Protein AF-A0A6G0ULB5-F1 (afdb_monomer)

Secondary structure (DSSP, 8-state):
-------------------------TTS---S-THHHHHHHHHHHHHHHHHSS----GGGGGSHHHHHHHHHHHHHHHHHHHHHHHT---HHHHHHHHHHHHHHHHHHHHHHHHHTTHHHH--S-HHHHHHHHHHHHHHHHHHHHHHHHHHHHHH--HHHHHHHHHHHHHHHHHHHHHHHHHHHHHH-TT--TT-SSTTTHHHHHHTTS--

Nearest PDB structures (foldseek):
  8fvt-assembly1_B  TM=9.555E-01  e=9.712E+00  synthetic construct
  7y67-assembly1_D  TM=4.007E-01  e=8.866E-01  Homo sapiens
  8xxv-assembly1_A  TM=3.476E-01  e=1.655E+00  Homo sapiens
  8xxu-assembly1_A  TM=3.618E-01  e=3.256E+00  Homo sapiens
  8kex-assembly1_E  TM=2.938E-01  e=8.308E+00  Escherichia coli

Mean predicted aligned error: 15.59 Å

Sequence (211 aa):
MKMYKRDYYDDESTETEQIGVGFVPPEEAGWDNDDEFEEEYVDQFAMEFYKELPRFEPWYFITGTAFCRIVQALTAIISFGLVTWVNALSTPTYIVQATLLTAFGGSTFFLILYSSNLVRSTRINWIFHELIYTGLACYMVLLSLLIMSYNAVRHKYTPWILSVFFLFFCLIGFIADFGSLLKLHRRNPDLPNSDTKRMRDNLSNTEVESF

Foldseek 3Di:
DDDDDDDDDDDDDDDPPPPPPPPDDDDPDPDDDPPVVVVVVVVVVVVVVVVLFQDFDPCVCVDPLVVLLVLLLVLLVLLLVLLVVVVPPDPLSVLLNVLSVLSNVVSVVVNVCVRRVVLVNDPDQVLVVVLVSLVVSLVSLVVNLVSLVVCCVVVVDPSSVVSNVSSVSSNVSSVVSSVVSVVVCVVPVNDSPPDDDPPCVVVVVVVVVVD

Solvent-accessible surface area (backbone atoms only — not comparable to full-atom values): 12170 Å² total; per-residue (Å²): 140,89,82,80,90,79,88,84,88,81,84,88,78,90,76,76,84,72,80,77,74,78,81,74,76,79,86,79,66,88,71,83,76,68,70,65,62,55,51,54,52,51,50,51,53,47,52,55,55,64,71,63,57,66,53,75,41,77,70,47,64,75,36,74,60,44,46,29,32,52,50,27,26,52,26,21,52,53,27,38,51,36,56,57,70,67,66,60,94,42,74,70,49,53,54,39,45,51,50,28,51,49,47,24,50,50,32,48,49,52,50,48,38,56,31,30,42,51,57,63,75,44,97,55,63,51,63,59,55,50,46,52,49,37,51,52,46,34,53,52,45,49,54,35,40,52,54,34,45,52,49,19,69,74,66,66,45,69,51,38,50,52,28,35,54,34,42,50,54,23,38,51,29,30,50,55,38,38,52,50,49,52,54,48,42,74,74,47,76,84,54,45,83,68,75,90,65,73,82,52,63,56,51,61,48,57,68,62,73,76,113

pLDDT: mean 71.55, std 19.41, range [34.5, 94.88]

Radius of gyration: 28.3 Å; Cα contacts (8 Å, |Δi|>4): 163; chains: 1; bounding box: 76×64×71 Å

Structure (mmCIF, N/CA/C/O backbone):
data_AF-A0A6G0ULB5-F1
#
_entry.id   AF-A0A6G0ULB5-F1
#
loop_
_atom_site.group_PDB
_atom_site.id
_atom_site.type_symbol
_atom_site.label_atom_id
_atom_site.label_alt_id
_atom_site.label_comp_id
_atom_site.label_asym_id
_atom_site.label_entity_id
_atom_site.label_seq_id
_atom_site.pdbx_PDB_ins_code
_atom_site.Cartn_x
_atom_site.Cartn_y
_atom_site.Cartn_z
_atom_site.occupancy
_atom_site.B_iso_or_equiv
_atom_site.auth_seq_id
_atom_site.auth_comp_id
_atom_site.auth_asym_id
_atom_site.auth_atom_id
_atom_site.pdbx_PDB_model_num
ATOM 1 N N . MET A 1 1 ? 56.695 -37.235 -14.905 1.00 43.12 1 MET A N 1
ATOM 2 C CA . MET A 1 1 ? 56.916 -36.038 -15.741 1.00 43.12 1 MET A CA 1
ATOM 3 C C . MET A 1 1 ? 56.314 -34.855 -14.996 1.00 43.12 1 MET A C 1
ATOM 5 O O . MET A 1 1 ? 55.101 -34.768 -14.894 1.00 43.12 1 MET A O 1
ATOM 9 N N . LYS A 1 2 ? 57.155 -34.069 -14.312 1.00 44.09 2 LYS A N 1
ATOM 10 C CA . LYS A 1 2 ? 56.760 -32.868 -13.561 1.00 44.09 2 LYS A CA 1
ATOM 11 C C . LYS A 1 2 ? 56.914 -31.678 -14.507 1.00 44.09 2 LYS A C 1
ATOM 13 O O . LYS A 1 2 ? 57.991 -31.532 -15.077 1.00 44.09 2 LYS A O 1
ATOM 18 N N . MET A 1 3 ? 55.880 -30.859 -14.667 1.00 34.50 3 MET A N 1
ATOM 19 C CA . MET A 1 3 ? 55.992 -29.567 -15.344 1.00 34.50 3 MET A CA 1
ATOM 20 C C . MET A 1 3 ? 55.512 -28.446 -14.428 1.00 34.50 3 MET A C 1
ATOM 22 O O . MET A 1 3 ? 54.624 -28.623 -13.599 1.00 34.50 3 MET A O 1
ATOM 26 N N . TYR A 1 4 ? 56.252 -27.353 -14.542 1.00 37.69 4 TYR A N 1
ATOM 27 C CA . TYR A 1 4 ? 56.500 -26.298 -13.577 1.00 37.69 4 TYR A CA 1
ATOM 28 C C . TYR A 1 4 ? 55.332 -25.321 -13.401 1.00 37.69 4 TYR A C 1
ATOM 30 O O . TYR A 1 4 ? 54.716 -24.893 -14.373 1.00 37.69 4 TYR A O 1
ATOM 38 N N . LYS A 1 5 ? 55.142 -24.891 -12.148 1.00 42.56 5 LYS A N 1
ATOM 39 C CA . LYS A 1 5 ? 54.579 -23.585 -11.789 1.00 42.56 5 LYS A CA 1
ATOM 40 C C . LYS A 1 5 ? 55.492 -22.481 -12.328 1.00 42.56 5 LYS A C 1
ATOM 42 O O . LYS A 1 5 ? 56.712 -22.583 -12.187 1.00 42.56 5 LYS A O 1
ATOM 47 N N . ARG A 1 6 ? 54.903 -21.418 -12.869 1.00 35.66 6 ARG A N 1
ATOM 48 C CA . ARG A 1 6 ? 55.590 -20.151 -13.117 1.00 35.66 6 ARG A CA 1
ATOM 49 C C . ARG A 1 6 ? 54.727 -19.041 -12.533 1.00 35.66 6 ARG A C 1
ATOM 51 O O . ARG A 1 6 ? 53.723 -18.661 -13.123 1.00 35.66 6 ARG A O 1
ATOM 58 N N . ASP A 1 7 ? 55.104 -18.624 -11.334 1.00 42.28 7 ASP A N 1
ATOM 59 C CA . ASP A 1 7 ? 54.640 -17.389 -10.721 1.00 42.28 7 ASP A CA 1
ATOM 60 C C . ASP A 1 7 ? 55.362 -16.230 -11.433 1.00 42.28 7 ASP A C 1
ATOM 62 O O . ASP A 1 7 ? 56.577 -16.296 -11.633 1.00 42.28 7 ASP A O 1
ATOM 66 N N . TYR A 1 8 ? 54.617 -15.205 -11.839 1.00 41.38 8 TYR A N 1
ATOM 67 C CA . TYR A 1 8 ? 55.156 -13.898 -12.213 1.00 41.38 8 TYR A CA 1
ATOM 68 C C . TYR A 1 8 ? 54.496 -12.869 -11.297 1.00 41.38 8 TYR A C 1
ATOM 70 O O . TYR A 1 8 ? 53.281 -12.684 -11.343 1.00 41.38 8 TYR A O 1
ATOM 78 N N . TYR A 1 9 ? 55.308 -12.256 -10.443 1.00 42.88 9 TYR A N 1
ATOM 79 C CA . TYR A 1 9 ? 55.070 -10.922 -9.908 1.00 42.88 9 TYR A CA 1
ATOM 80 C C . TYR A 1 9 ? 55.908 -9.962 -10.753 1.00 42.88 9 TYR A C 1
ATOM 82 O O . TYR A 1 9 ? 57.038 -10.312 -11.083 1.00 42.88 9 TYR A O 1
ATOM 90 N N . ASP A 1 10 ? 55.309 -8.841 -11.142 1.00 41.25 10 ASP A N 1
ATOM 91 C CA . ASP A 1 10 ? 55.864 -7.477 -11.164 1.00 41.25 10 ASP A CA 1
ATOM 92 C C . ASP A 1 10 ? 54.736 -6.596 -11.744 1.00 41.25 10 ASP A C 1
ATOM 94 O O . ASP A 1 10 ? 54.174 -6.925 -12.786 1.00 41.25 10 ASP A O 1
ATOM 98 N N . ASP A 1 11 ? 54.081 -5.749 -10.959 1.00 39.56 11 ASP A N 1
ATOM 99 C CA . ASP A 1 11 ? 54.473 -4.419 -10.467 1.00 39.56 11 ASP A CA 1
ATOM 100 C C . ASP A 1 11 ? 54.068 -3.293 -11.438 1.00 39.56 11 ASP A C 1
ATOM 102 O O . ASP A 1 11 ? 54.177 -3.409 -12.653 1.00 39.56 11 ASP A O 1
ATOM 106 N N . GLU A 1 12 ? 53.598 -2.212 -10.822 1.00 37.16 12 GLU A N 1
ATOM 107 C CA . GLU A 1 12 ? 53.390 -0.863 -11.355 1.00 37.16 12 GLU A CA 1
ATOM 108 C C . GLU A 1 12 ? 52.197 -0.491 -12.265 1.00 37.16 12 GLU A C 1
ATOM 110 O O . GLU A 1 12 ? 51.973 -0.965 -13.374 1.00 37.16 12 GLU A O 1
ATOM 115 N N . SER A 1 13 ? 51.577 0.596 -11.789 1.00 41.62 13 SER A N 1
ATOM 116 C CA . SER A 1 13 ? 50.974 1.716 -12.515 1.00 41.62 13 SER A CA 1
ATOM 117 C C . SER A 1 13 ? 49.473 1.661 -12.825 1.00 41.62 13 SER A C 1
ATOM 119 O O . SER A 1 13 ? 48.969 1.050 -13.757 1.00 41.62 13 SER A O 1
ATOM 121 N N . THR A 1 14 ? 48.750 2.411 -11.994 1.00 46.22 14 THR A N 1
ATOM 122 C CA . THR A 1 14 ? 47.507 3.112 -12.312 1.00 46.22 14 THR A CA 1
ATOM 123 C C . THR A 1 14 ? 47.611 3.853 -13.648 1.00 46.22 14 THR A C 1
ATOM 125 O O . THR A 1 14 ? 48.137 4.964 -13.694 1.00 46.22 14 THR A O 1
ATOM 128 N N . GLU A 1 15 ? 47.048 3.283 -14.708 1.00 41.12 15 GLU A N 1
ATOM 129 C CA . GLU A 1 15 ? 46.641 4.035 -15.892 1.00 41.12 15 GLU A CA 1
ATOM 130 C C . GLU A 1 15 ? 45.209 4.534 -15.684 1.00 41.12 15 GLU A C 1
ATOM 132 O O . GLU A 1 15 ? 44.217 3.829 -15.861 1.00 41.12 15 GLU A O 1
ATOM 137 N N . THR A 1 16 ? 45.104 5.791 -15.259 1.00 42.12 16 THR A N 1
ATOM 138 C CA . THR A 1 16 ? 43.948 6.619 -15.587 1.00 42.12 16 THR A CA 1
ATOM 139 C C . THR A 1 16 ? 43.892 6.741 -17.102 1.00 42.12 16 THR A C 1
ATOM 141 O O . THR A 1 16 ? 44.727 7.422 -17.696 1.00 42.12 16 THR A O 1
ATOM 144 N N . GLU A 1 17 ? 42.907 6.090 -17.711 1.00 41.88 17 GLU A N 1
ATOM 145 C CA . GLU A 1 17 ? 42.526 6.258 -19.108 1.00 41.88 17 GLU A CA 1
ATOM 146 C C . GLU A 1 17 ? 42.006 7.697 -19.299 1.00 41.88 17 GLU A C 1
ATOM 148 O O . GLU A 1 17 ? 40.812 7.991 -19.236 1.00 41.88 17 GLU A O 1
ATOM 153 N N . GLN A 1 18 ? 42.937 8.646 -19.438 1.00 42.19 18 GLN A N 1
ATOM 154 C CA . GLN A 1 18 ? 42.653 9.948 -20.018 1.00 42.19 18 GLN A CA 1
ATOM 155 C C . GLN A 1 18 ? 42.348 9.702 -21.492 1.00 42.19 18 GLN A C 1
ATOM 157 O O . GLN A 1 18 ? 43.248 9.512 -22.307 1.00 42.19 18 GLN A O 1
ATOM 162 N N . ILE A 1 19 ? 41.060 9.722 -21.827 1.00 42.16 19 ILE A N 1
ATOM 163 C CA . ILE A 1 19 ? 40.595 9.961 -23.189 1.00 42.16 1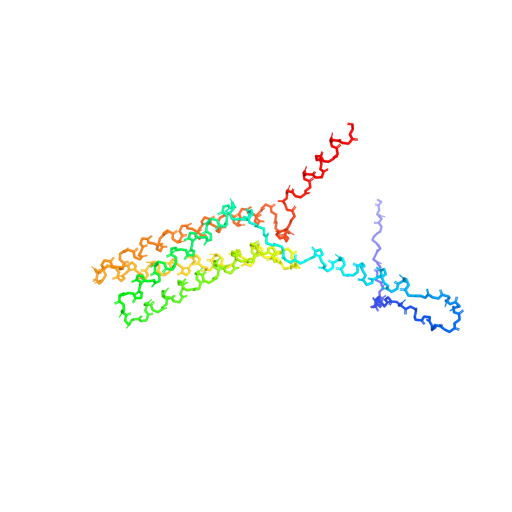9 ILE A CA 1
ATOM 164 C C . ILE A 1 19 ? 41.143 11.338 -23.575 1.00 42.16 19 ILE A C 1
ATOM 166 O O . ILE A 1 19 ? 40.597 12.378 -23.205 1.00 42.16 19 ILE A O 1
ATOM 170 N N . GLY A 1 20 ? 42.295 11.332 -24.243 1.00 38.34 20 GLY A N 1
ATOM 171 C CA . GLY A 1 20 ? 42.906 12.505 -24.836 1.00 38.34 20 GLY A CA 1
ATOM 172 C C . GLY A 1 20 ? 42.007 13.003 -25.954 1.00 38.34 20 GLY A C 1
ATOM 173 O O . GLY A 1 20 ? 42.143 12.586 -27.100 1.00 38.34 20 GLY A O 1
ATOM 174 N N . VAL A 1 21 ? 41.081 13.897 -25.618 1.00 45.34 21 VAL A N 1
ATOM 175 C CA . VAL A 1 21 ? 40.460 14.779 -26.600 1.00 45.34 21 VAL A CA 1
ATOM 176 C C . VAL A 1 21 ? 41.578 15.709 -27.056 1.00 45.34 21 VAL A C 1
ATOM 178 O O . VAL A 1 21 ? 41.912 16.681 -26.381 1.00 45.34 21 VAL A O 1
ATOM 181 N N . GLY A 1 22 ? 42.242 15.337 -28.149 1.00 40.28 22 GLY A N 1
ATOM 182 C CA . GLY A 1 22 ? 43.195 16.200 -28.826 1.00 40.28 22 GLY A CA 1
ATOM 183 C C . GLY A 1 22 ? 42.466 17.468 -29.245 1.00 40.28 22 GLY A C 1
ATOM 184 O O . GLY A 1 22 ? 41.739 17.470 -30.231 1.00 40.28 22 GLY A O 1
ATOM 185 N N . PHE A 1 23 ? 42.622 18.530 -28.460 1.00 51.62 23 PHE A N 1
ATOM 186 C CA . PHE A 1 23 ? 42.164 19.861 -28.817 1.00 51.62 23 PHE A CA 1
ATOM 187 C C . PHE A 1 23 ? 43.087 20.365 -29.927 1.00 51.62 23 PHE A C 1
ATOM 189 O O . PHE A 1 23 ? 44.180 20.867 -29.664 1.00 51.62 23 PHE A O 1
ATOM 196 N N . VAL A 1 24 ? 42.684 20.144 -31.175 1.00 51.97 24 VAL A N 1
ATOM 197 C CA . VAL A 1 24 ? 43.298 20.793 -32.332 1.00 51.97 24 VAL A CA 1
ATOM 198 C C . VAL A 1 24 ? 42.765 22.230 -32.347 1.00 51.97 24 VAL A C 1
ATOM 200 O O . VAL A 1 24 ? 41.551 22.407 -32.444 1.00 51.97 24 VAL A O 1
ATOM 203 N N . PRO A 1 25 ? 43.613 23.261 -32.177 1.00 50.50 25 PRO A N 1
ATOM 204 C CA . PRO A 1 25 ? 43.151 24.640 -32.225 1.00 50.50 25 PRO A CA 1
ATOM 205 C C . PRO A 1 25 ? 42.664 25.000 -33.643 1.00 50.50 25 PRO A C 1
ATOM 207 O O . PRO A 1 25 ? 43.242 24.524 -34.622 1.00 50.50 25 PRO A O 1
ATOM 210 N N . PRO A 1 26 ? 41.622 25.840 -33.782 1.00 50.06 26 PRO A N 1
ATOM 211 C CA . PRO A 1 26 ? 40.788 25.900 -34.988 1.00 50.06 26 PRO A CA 1
ATOM 212 C C . PRO A 1 26 ? 41.362 26.748 -36.135 1.00 50.06 26 PRO A C 1
ATOM 214 O O . PRO A 1 26 ? 40.629 27.114 -37.044 1.00 50.06 26 PRO A O 1
ATOM 217 N N . GLU A 1 27 ? 42.642 27.119 -36.105 1.00 51.41 27 GLU A N 1
ATOM 218 C CA . GLU A 1 27 ? 43.169 28.165 -36.998 1.00 51.41 27 GLU A CA 1
ATOM 219 C C . GLU A 1 27 ? 43.693 27.671 -38.359 1.00 51.41 27 GLU A C 1
ATOM 221 O O . GLU A 1 27 ? 44.041 28.498 -39.198 1.00 51.41 27 GLU A O 1
ATOM 226 N N . GLU A 1 28 ? 43.715 26.361 -38.637 1.00 52.38 28 GLU A N 1
ATOM 227 C CA . GLU A 1 28 ? 44.253 25.834 -39.913 1.00 52.38 28 GLU A 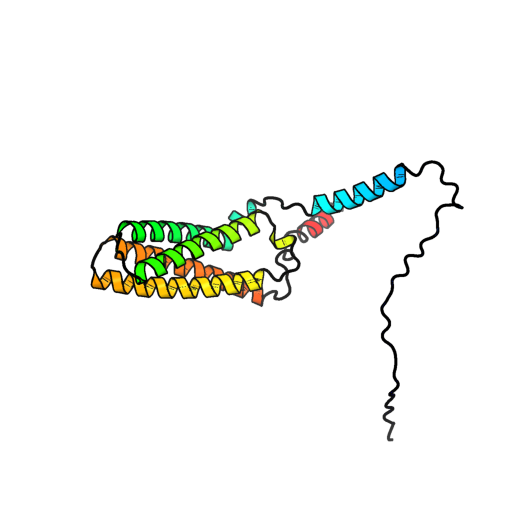CA 1
ATOM 228 C C . GLU A 1 28 ? 43.263 25.053 -40.780 1.00 52.38 28 GLU A C 1
ATOM 230 O O . GLU A 1 28 ? 43.603 24.629 -41.886 1.00 52.38 28 GLU A O 1
ATOM 235 N N . ALA A 1 29 ? 42.025 24.886 -40.335 1.00 49.97 29 ALA A N 1
ATOM 236 C CA . ALA A 1 29 ? 41.010 24.258 -41.156 1.00 49.97 29 ALA A CA 1
ATOM 237 C C . ALA A 1 29 ? 40.152 25.362 -41.776 1.00 49.97 29 ALA A C 1
ATOM 239 O O . ALA A 1 29 ? 39.405 26.058 -41.097 1.00 49.97 29 ALA A O 1
ATOM 240 N N . GLY A 1 30 ? 40.344 25.583 -43.077 1.00 52.69 30 GLY A N 1
ATOM 241 C CA . GLY A 1 30 ? 39.479 26.443 -43.872 1.00 52.69 30 GLY A CA 1
ATOM 242 C C . GLY A 1 30 ? 38.085 25.835 -43.937 1.00 52.69 30 GLY A C 1
ATOM 243 O O . GLY A 1 30 ? 37.795 25.069 -44.852 1.00 52.69 30 GLY A O 1
ATOM 244 N N . TRP A 1 31 ? 37.258 26.153 -42.948 1.00 48.16 31 TRP A N 1
ATOM 245 C CA . TRP A 1 31 ? 35.860 25.767 -42.913 1.00 48.16 31 TRP A CA 1
ATOM 246 C C . TRP A 1 31 ? 35.031 26.860 -43.586 1.00 48.16 31 TRP A C 1
ATOM 248 O O . TRP A 1 31 ? 34.818 27.950 -43.052 1.00 48.16 31 TRP A O 1
ATOM 258 N N . ASP A 1 32 ? 34.621 26.569 -44.818 1.00 54.28 32 ASP A N 1
ATOM 259 C CA . ASP A 1 32 ? 33.458 27.194 -45.435 1.00 54.28 32 ASP A CA 1
ATOM 260 C C . ASP A 1 32 ? 32.218 26.710 -44.653 1.00 54.28 32 ASP A C 1
ATOM 262 O O . ASP A 1 32 ? 31.863 25.541 -44.744 1.00 54.28 32 ASP A O 1
ATOM 266 N N . ASN A 1 33 ? 31.584 27.620 -43.904 1.00 53.91 33 ASN A N 1
ATOM 267 C CA . ASN A 1 33 ? 30.244 27.523 -43.294 1.00 53.91 33 ASN A CA 1
ATOM 268 C C . ASN A 1 33 ? 29.924 26.241 -42.483 1.00 53.91 33 ASN A C 1
ATOM 270 O O . ASN A 1 33 ? 29.225 25.351 -42.963 1.00 53.91 33 ASN A O 1
ATOM 274 N N . ASP A 1 34 ? 30.320 26.227 -41.205 1.00 53.91 34 ASP A N 1
ATOM 275 C CA . ASP A 1 34 ? 30.020 25.173 -40.212 1.00 53.91 34 ASP A CA 1
ATOM 276 C C . ASP A 1 34 ? 28.660 25.316 -39.495 1.00 53.91 34 ASP A C 1
ATOM 278 O O . ASP A 1 34 ? 28.443 24.711 -38.446 1.00 53.91 34 ASP A O 1
ATOM 282 N N . ASP A 1 35 ? 27.712 26.086 -40.034 1.00 55.28 35 ASP A N 1
ATOM 283 C CA . ASP A 1 35 ? 26.384 26.219 -39.407 1.00 55.28 35 ASP A CA 1
ATOM 284 C C . ASP A 1 35 ? 25.580 24.896 -39.477 1.00 55.28 35 ASP A C 1
ATOM 286 O O . ASP A 1 35 ? 24.737 24.625 -38.625 1.00 55.28 35 ASP A O 1
ATOM 290 N N . GLU A 1 36 ? 25.871 24.028 -40.456 1.00 54.28 36 GLU A N 1
ATOM 291 C CA . GLU A 1 36 ? 25.151 22.761 -40.680 1.00 54.28 36 GLU A CA 1
ATOM 292 C C . GLU A 1 36 ? 25.571 21.643 -39.699 1.00 54.28 36 GLU A C 1
ATOM 294 O O . GLU A 1 36 ? 24.765 20.777 -39.355 1.00 54.28 36 GLU A O 1
ATOM 299 N N . PHE A 1 37 ? 26.816 21.664 -39.202 1.00 51.50 37 PHE A N 1
ATOM 300 C CA . PHE A 1 37 ? 27.350 20.607 -38.329 1.00 51.50 37 PHE A CA 1
ATOM 301 C C . PHE A 1 37 ? 26.951 20.799 -36.855 1.00 51.50 37 PHE A C 1
ATOM 303 O O . PHE A 1 37 ? 26.765 19.818 -36.129 1.00 51.50 37 PHE A O 1
ATOM 310 N N . GLU A 1 38 ? 26.780 22.050 -36.404 1.00 55.00 38 GLU A N 1
ATOM 311 C CA . GLU A 1 38 ? 26.227 22.345 -35.074 1.00 55.00 38 GLU A CA 1
ATOM 312 C C . GLU A 1 38 ? 24.726 22.019 -34.994 1.00 55.00 38 GLU A C 1
ATOM 314 O O . GLU A 1 38 ? 24.290 21.466 -33.981 1.00 55.00 38 GLU A O 1
ATOM 319 N N . GLU A 1 39 ? 23.941 22.272 -36.051 1.00 55.34 39 GLU A N 1
ATOM 320 C CA . GLU A 1 39 ? 22.514 21.913 -36.078 1.00 55.34 39 GLU A CA 1
ATOM 321 C C . GLU A 1 39 ? 22.296 20.393 -35.985 1.00 55.34 39 GLU A C 1
ATOM 323 O O . GLU A 1 39 ? 21.484 19.953 -35.170 1.00 55.34 39 GLU A O 1
ATOM 328 N N . GLU A 1 40 ? 23.058 19.571 -36.719 1.00 54.28 40 GLU A N 1
ATOM 329 C CA . GLU A 1 40 ? 22.884 18.108 -36.704 1.00 54.28 40 GLU A CA 1
ATOM 330 C C . GLU A 1 40 ? 23.231 17.479 -35.337 1.00 54.28 40 GLU A C 1
ATOM 332 O O . GLU A 1 40 ? 22.549 16.557 -34.875 1.00 54.28 40 GLU A O 1
ATOM 337 N N . TYR A 1 41 ? 24.243 18.007 -34.637 1.00 54.34 41 TYR A N 1
ATOM 338 C CA . TYR A 1 41 ? 24.626 17.536 -33.299 1.00 54.34 41 TYR A CA 1
ATOM 339 C C . TYR A 1 41 ? 23.635 17.974 -32.212 1.00 54.34 41 TYR A C 1
ATOM 341 O O . TYR A 1 41 ? 23.300 17.186 -31.318 1.00 54.34 41 TYR A O 1
ATOM 349 N N . VAL A 1 42 ? 23.141 19.215 -32.285 1.00 57.16 42 VAL A N 1
ATOM 350 C CA . VAL A 1 42 ? 22.099 19.718 -31.378 1.00 57.16 42 VAL A CA 1
ATOM 351 C C . VAL A 1 42 ? 20.794 18.953 -31.594 1.00 57.16 42 VAL A C 1
ATOM 353 O O . VAL A 1 42 ? 20.151 18.581 -30.610 1.00 57.16 42 VAL A O 1
ATOM 356 N N . ASP A 1 43 ? 20.445 18.622 -32.839 1.00 57.38 43 ASP A N 1
ATOM 357 C CA . ASP A 1 43 ? 19.261 17.824 -33.159 1.00 57.38 43 ASP A CA 1
ATOM 358 C C . ASP A 1 43 ? 19.399 16.358 -32.740 1.00 57.38 43 ASP A C 1
ATOM 360 O O . ASP A 1 43 ? 18.432 15.785 -32.232 1.00 57.38 43 ASP A O 1
ATOM 364 N N . GLN A 1 44 ? 20.581 15.739 -32.853 1.00 55.78 44 GLN A N 1
ATOM 365 C CA . GLN A 1 44 ? 20.811 14.392 -32.313 1.00 55.78 44 GLN A CA 1
ATOM 366 C C . GLN A 1 44 ? 20.683 14.360 -30.788 1.00 55.78 44 GLN A C 1
ATOM 368 O O . GLN A 1 44 ? 19.985 13.495 -30.252 1.00 55.78 44 GLN A O 1
ATOM 373 N N . PHE A 1 45 ? 21.295 15.321 -30.092 1.00 53.78 45 PHE A N 1
ATOM 374 C CA . PHE A 1 45 ? 21.223 15.415 -28.634 1.00 53.78 45 PHE A CA 1
ATOM 375 C C . PHE A 1 45 ? 19.797 15.730 -28.158 1.00 53.78 45 PHE A C 1
ATOM 377 O O . PHE A 1 45 ? 19.298 15.116 -27.212 1.00 53.78 45 PHE A O 1
ATOM 384 N N . ALA A 1 46 ? 19.092 16.632 -28.848 1.00 54.31 46 ALA A N 1
ATOM 385 C CA . ALA A 1 46 ? 17.691 16.924 -28.583 1.00 54.31 46 ALA A CA 1
ATOM 386 C C . ALA A 1 46 ? 16.804 15.701 -28.858 1.00 54.31 46 ALA A C 1
ATOM 388 O O . ALA A 1 46 ? 15.947 15.383 -28.037 1.00 54.31 46 ALA A O 1
ATOM 389 N N . MET A 1 47 ? 17.016 14.967 -29.954 1.00 53.81 47 MET A N 1
ATOM 390 C CA . MET A 1 47 ? 16.260 13.750 -30.272 1.00 53.81 47 MET A CA 1
ATOM 391 C C . MET A 1 47 ? 16.495 12.618 -29.268 1.00 53.81 47 MET A C 1
ATOM 393 O O . MET A 1 47 ? 15.545 11.899 -28.944 1.00 53.81 47 MET A O 1
ATOM 397 N N . GLU A 1 48 ? 17.709 12.466 -28.736 1.00 54.34 48 GLU A N 1
ATOM 398 C CA . GLU A 1 48 ? 17.989 11.533 -27.639 1.00 54.34 48 GLU A CA 1
ATOM 399 C C . GLU A 1 48 ? 17.271 11.956 -26.353 1.00 54.34 48 GLU A C 1
ATOM 401 O O . GLU A 1 48 ? 16.586 11.139 -25.734 1.00 54.34 48 GLU A O 1
ATOM 406 N N . PHE A 1 49 ? 17.299 13.251 -26.028 1.00 51.72 49 PHE A N 1
ATOM 407 C CA . PHE A 1 49 ? 16.586 13.808 -24.880 1.00 51.72 49 PHE A CA 1
ATOM 408 C C . PHE A 1 49 ? 15.059 13.644 -25.009 1.00 51.72 49 PHE A C 1
ATOM 410 O O . PHE A 1 49 ? 14.398 13.197 -24.072 1.00 51.72 49 PHE A O 1
ATOM 417 N N . TYR A 1 50 ? 14.481 13.900 -26.191 1.00 50.16 50 TYR A N 1
ATOM 418 C CA . TYR A 1 50 ? 13.050 13.716 -26.476 1.00 50.16 50 TYR A CA 1
ATOM 419 C C . TYR A 1 50 ? 12.609 12.247 -26.440 1.00 50.16 50 TYR A C 1
ATOM 421 O O . TYR A 1 50 ? 11.440 11.955 -26.159 1.00 50.16 50 TYR A O 1
ATOM 429 N N . LYS A 1 51 ? 13.524 11.302 -26.675 1.00 52.31 51 LYS A N 1
ATOM 430 C CA . LYS A 1 51 ? 13.246 9.864 -26.555 1.00 52.31 51 LYS A CA 1
ATOM 431 C C . LYS A 1 51 ? 13.022 9.438 -25.102 1.00 52.31 51 LYS A C 1
ATOM 433 O O . LYS A 1 51 ? 12.260 8.491 -24.878 1.00 52.31 51 LYS A O 1
ATOM 438 N N . GLU A 1 52 ? 13.624 10.150 -24.150 1.00 54.84 52 GLU A N 1
ATOM 439 C CA . GLU A 1 52 ? 13.607 9.847 -22.715 1.00 54.84 52 GLU A CA 1
ATOM 440 C C . GLU A 1 52 ? 12.518 10.574 -21.913 1.00 54.84 52 GLU A C 1
ATOM 442 O O . GLU A 1 52 ? 12.355 10.288 -20.723 1.00 54.84 52 GLU A O 1
ATOM 447 N N . LEU A 1 53 ? 11.732 11.474 -22.523 1.00 59.25 53 LEU A N 1
ATOM 448 C CA . LEU A 1 53 ? 10.674 12.156 -21.776 1.00 59.25 53 LEU A CA 1
ATOM 449 C C . LEU A 1 53 ? 9.644 11.150 -21.219 1.00 59.25 53 LEU A C 1
ATOM 451 O O . LEU A 1 53 ? 9.190 10.256 -21.948 1.00 59.25 53 LEU A O 1
ATOM 455 N N . PRO A 1 54 ? 9.226 11.314 -19.947 1.00 63.94 54 PRO A N 1
ATOM 456 C CA . PRO A 1 54 ? 8.234 10.453 -19.321 1.00 63.94 54 PRO A CA 1
ATOM 457 C C . PRO A 1 54 ? 6.923 10.543 -20.102 1.00 63.94 54 PRO A C 1
ATOM 459 O O . PRO A 1 54 ? 6.257 11.579 -20.131 1.00 63.94 54 PRO A O 1
ATOM 462 N N . ARG A 1 55 ? 6.557 9.448 -20.768 1.00 69.50 55 ARG A N 1
ATOM 463 C CA . ARG A 1 55 ? 5.276 9.321 -21.461 1.00 69.50 55 ARG A CA 1
ATOM 464 C C . ARG A 1 55 ? 4.287 8.630 -20.541 1.00 69.50 55 ARG A C 1
ATOM 466 O O . ARG A 1 55 ? 4.594 7.602 -19.944 1.00 69.50 55 ARG A O 1
ATOM 473 N N . PHE A 1 56 ? 3.094 9.206 -20.441 1.00 72.56 56 PHE A N 1
ATOM 474 C CA . PHE A 1 56 ? 2.013 8.599 -19.685 1.00 72.56 56 PHE A CA 1
ATOM 475 C C . PHE A 1 56 ? 1.520 7.340 -20.406 1.00 72.56 56 PHE A C 1
ATOM 477 O O . PHE A 1 56 ? 1.083 7.401 -21.556 1.00 72.56 56 PHE A O 1
ATOM 484 N N . GLU A 1 57 ? 1.589 6.201 -19.727 1.00 72.06 57 GLU A N 1
ATOM 485 C CA . GLU A 1 57 ? 1.238 4.889 -20.261 1.00 72.06 57 GLU A CA 1
ATOM 486 C C . GLU A 1 57 ? -0.017 4.345 -19.552 1.00 72.06 57 GLU A C 1
ATOM 488 O O . GLU A 1 57 ? 0.080 3.622 -18.555 1.00 72.06 57 GLU A O 1
ATOM 493 N N . PRO A 1 58 ? -1.232 4.653 -20.054 1.00 71.19 58 PRO A N 1
ATOM 494 C CA . PRO A 1 58 ? -2.483 4.279 -19.389 1.00 71.19 58 PRO A CA 1
ATOM 495 C C . PRO A 1 58 ? -2.707 2.759 -19.319 1.00 71.19 58 PRO A C 1
ATOM 497 O O . PRO A 1 58 ? -3.494 2.273 -18.511 1.00 71.19 58 PRO A O 1
ATOM 500 N N . TRP A 1 59 ? -1.988 1.975 -20.121 1.00 71.31 59 TRP A N 1
ATOM 501 C CA . TRP A 1 59 ? -2.013 0.509 -20.076 1.00 71.31 59 TRP A CA 1
ATOM 502 C C . TRP A 1 59 ? -1.531 -0.050 -18.732 1.00 71.31 59 TRP A C 1
ATOM 504 O O . TRP A 1 59 ? -1.916 -1.164 -18.375 1.00 71.31 59 TRP A O 1
ATOM 514 N N . TYR A 1 60 ? -0.741 0.712 -17.964 1.00 68.12 60 TYR A N 1
ATOM 515 C CA . TYR A 1 60 ? -0.293 0.293 -16.637 1.00 68.12 60 TYR A CA 1
ATOM 516 C C . TYR A 1 60 ? -1.468 0.020 -15.691 1.00 68.12 60 TYR A C 1
ATOM 518 O O . TYR A 1 60 ? -1.414 -0.931 -14.915 1.00 68.12 60 TYR A O 1
ATOM 526 N N . PHE A 1 61 ? -2.575 0.757 -15.815 1.00 68.00 61 PHE A N 1
ATOM 527 C CA . PHE A 1 61 ? -3.774 0.568 -14.989 1.00 68.00 61 PHE A CA 1
ATOM 528 C C . PHE A 1 61 ? -4.425 -0.814 -15.137 1.00 68.00 61 PHE A C 1
ATOM 530 O O . PHE A 1 61 ? -5.168 -1.240 -14.257 1.00 68.00 61 PHE A O 1
ATOM 537 N N . ILE A 1 62 ? -4.133 -1.527 -16.228 1.00 71.25 62 ILE A N 1
ATOM 538 C CA . ILE A 1 62 ? -4.664 -2.867 -16.509 1.00 71.25 62 ILE A CA 1
ATOM 539 C C . ILE A 1 62 ? -3.802 -3.954 -15.832 1.00 71.25 62 ILE A C 1
ATOM 541 O O . ILE A 1 62 ? -4.196 -5.117 -15.750 1.00 71.25 62 ILE A O 1
ATOM 545 N N . THR A 1 63 ? -2.621 -3.601 -15.314 1.00 79.25 63 THR A N 1
ATOM 546 C CA . THR A 1 63 ? -1.742 -4.550 -14.622 1.00 79.25 63 THR A CA 1
ATOM 547 C C . THR A 1 63 ? -2.276 -4.915 -13.233 1.00 79.25 63 THR A C 1
ATOM 549 O O . THR A 1 63 ? -2.877 -4.102 -12.529 1.00 79.25 63 THR A O 1
ATOM 552 N N . GLY A 1 64 ? -2.026 -6.158 -12.806 1.00 78.31 64 GLY A N 1
ATOM 553 C CA . GLY A 1 64 ? -2.450 -6.634 -11.484 1.00 78.31 64 GLY A CA 1
ATOM 554 C C . GLY A 1 64 ? -1.823 -5.850 -10.324 1.00 78.31 64 GLY A C 1
ATOM 555 O O . GLY A 1 64 ? -2.471 -5.662 -9.297 1.00 78.31 64 GLY A O 1
ATOM 556 N N . THR A 1 65 ? -0.600 -5.339 -10.496 1.00 81.69 65 THR A N 1
ATOM 557 C CA . THR A 1 65 ? 0.086 -4.487 -9.511 1.00 81.69 65 THR A CA 1
ATOM 558 C C . THR A 1 65 ? -0.595 -3.126 -9.386 1.00 81.69 65 THR A C 1
ATOM 560 O O . THR A 1 65 ? -0.902 -2.700 -8.275 1.00 81.69 65 THR A O 1
ATOM 563 N N . ALA A 1 66 ? -0.943 -2.472 -10.501 1.00 82.94 66 ALA A N 1
ATOM 564 C CA . ALA A 1 66 ? -1.697 -1.217 -10.475 1.00 82.94 66 ALA A CA 1
ATOM 565 C C . ALA A 1 66 ? -3.061 -1.374 -9.791 1.00 82.94 66 ALA A C 1
ATOM 567 O O . ALA A 1 66 ? -3.439 -0.542 -8.966 1.00 82.94 66 ALA A O 1
ATOM 568 N N . PHE A 1 67 ? -3.771 -2.472 -10.068 1.00 87.31 67 PHE A N 1
ATOM 569 C CA . PHE A 1 67 ? -5.024 -2.785 -9.382 1.00 87.31 67 PHE A CA 1
ATOM 570 C C . PHE A 1 67 ? -4.827 -2.911 -7.864 1.00 87.31 67 PHE A C 1
ATOM 572 O O . PHE A 1 67 ? -5.572 -2.301 -7.095 1.00 87.31 67 PHE A O 1
ATOM 579 N N . CYS A 1 68 ? -3.789 -3.632 -7.421 1.00 88.62 68 CYS A N 1
ATOM 580 C CA . CYS A 1 68 ? -3.467 -3.745 -5.997 1.00 88.62 68 CYS A CA 1
ATOM 581 C C . CYS A 1 68 ? -3.194 -2.372 -5.369 1.00 88.62 68 CYS A C 1
ATOM 583 O O . CYS A 1 68 ? -3.723 -2.085 -4.297 1.00 88.62 68 CYS A O 1
ATOM 585 N N . ARG A 1 69 ? -2.449 -1.494 -6.052 1.00 89.25 69 ARG A N 1
ATOM 586 C CA . ARG A 1 69 ? -2.152 -0.126 -5.588 1.00 89.25 69 ARG A CA 1
ATOM 587 C C . ARG A 1 69 ? -3.403 0.734 -5.436 1.00 89.25 69 ARG A C 1
ATOM 589 O O . ARG A 1 69 ? -3.532 1.446 -4.444 1.00 89.25 69 ARG A O 1
ATOM 596 N N . ILE A 1 70 ? -4.341 0.644 -6.378 1.00 90.69 70 ILE A N 1
ATOM 597 C CA . ILE A 1 70 ? -5.624 1.359 -6.302 1.00 90.69 70 ILE A CA 1
ATOM 598 C C . ILE A 1 70 ? -6.428 0.869 -5.099 1.00 90.69 70 ILE A C 1
ATOM 600 O O . ILE A 1 70 ? -6.925 1.678 -4.316 1.00 90.69 70 ILE A O 1
ATOM 604 N N . VAL A 1 71 ? -6.522 -0.450 -4.913 1.00 91.56 71 VAL A N 1
ATOM 605 C CA . VAL A 1 71 ? -7.224 -1.040 -3.766 1.00 91.56 71 VAL A CA 1
ATOM 606 C C . VAL A 1 71 ? -6.564 -0.627 -2.448 1.00 91.56 71 VAL A C 1
ATOM 608 O O . VAL A 1 71 ? -7.269 -0.208 -1.530 1.00 91.56 71 VAL A O 1
ATOM 611 N N . GLN A 1 72 ? -5.231 -0.677 -2.351 1.00 92.94 72 GLN A N 1
ATOM 612 C CA . GLN A 1 72 ? -4.465 -0.222 -1.182 1.00 92.94 72 GLN A CA 1
ATOM 613 C C . GLN A 1 72 ? -4.743 1.260 -0.879 1.00 92.94 72 GLN A C 1
ATOM 615 O O . GLN A 1 72 ? -5.077 1.603 0.253 1.00 92.94 72 GLN A O 1
ATOM 620 N N . ALA A 1 73 ? -4.686 2.139 -1.886 1.00 93.19 73 ALA A N 1
ATOM 621 C CA . ALA A 1 73 ? -4.936 3.569 -1.716 1.00 93.19 73 ALA A CA 1
ATOM 622 C C . ALA A 1 73 ? -6.381 3.862 -1.267 1.00 93.19 73 ALA A C 1
ATOM 624 O O . ALA A 1 73 ? -6.592 4.610 -0.309 1.00 93.19 73 ALA A O 1
ATOM 625 N N . LEU A 1 74 ? -7.377 3.237 -1.904 1.00 94.00 74 LEU A N 1
ATOM 626 C CA . LEU A 1 74 ? -8.793 3.421 -1.565 1.00 94.00 74 LEU A CA 1
ATOM 627 C C . LEU A 1 74 ? -9.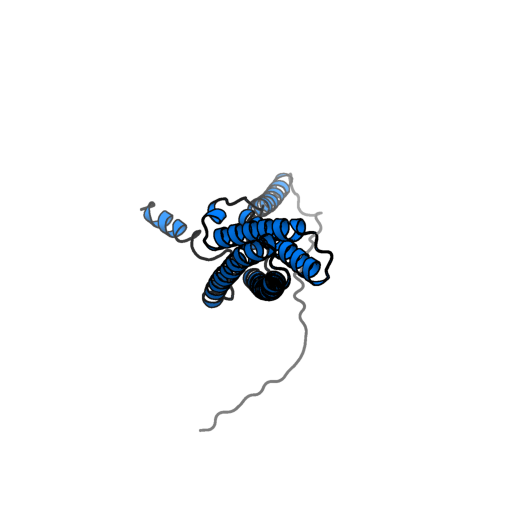124 2.898 -0.163 1.00 94.00 74 LEU A C 1
ATOM 629 O O . LEU A 1 74 ? -9.770 3.580 0.631 1.00 94.00 74 LEU A O 1
ATOM 633 N N . THR A 1 75 ? -8.663 1.696 0.173 1.00 93.44 75 THR A N 1
ATOM 634 C CA . THR A 1 75 ? -8.896 1.125 1.507 1.00 93.44 75 THR A CA 1
ATOM 635 C C . THR A 1 75 ? -8.166 1.914 2.594 1.00 93.44 75 THR A C 1
ATOM 637 O O . THR A 1 75 ? -8.721 2.093 3.682 1.00 93.44 75 THR A O 1
ATOM 640 N N . ALA A 1 76 ? -6.977 2.456 2.304 1.00 92.81 76 ALA A N 1
ATOM 641 C CA . ALA A 1 76 ? -6.240 3.307 3.230 1.00 92.81 76 ALA A CA 1
ATOM 642 C C . ALA A 1 76 ? -6.963 4.634 3.511 1.00 92.81 76 ALA A C 1
ATOM 644 O O . ALA A 1 76 ? -7.119 4.994 4.678 1.00 92.81 76 ALA A O 1
ATOM 645 N N . ILE A 1 77 ? -7.464 5.334 2.483 1.00 94.88 77 ILE A N 1
ATOM 646 C CA . ILE A 1 77 ? -8.160 6.619 2.677 1.00 94.88 77 ILE A CA 1
ATOM 647 C C . ILE A 1 77 ? -9.520 6.443 3.369 1.00 94.88 77 ILE A C 1
ATOM 649 O O . ILE A 1 77 ? -9.869 7.235 4.245 1.00 94.88 77 ILE A O 1
ATOM 653 N N . ILE A 1 78 ? -10.258 5.370 3.054 1.00 93.75 78 ILE A N 1
ATOM 654 C CA . ILE A 1 78 ? -11.518 5.038 3.739 1.00 93.75 78 ILE A CA 1
ATOM 655 C C . ILE A 1 78 ? -11.246 4.747 5.218 1.00 93.75 78 ILE A C 1
ATOM 657 O O . ILE A 1 78 ? -11.901 5.317 6.092 1.00 93.75 78 ILE A O 1
ATOM 661 N N . SER A 1 79 ? -10.245 3.909 5.509 1.00 91.81 79 SER A N 1
ATOM 662 C CA . SER A 1 79 ? -9.847 3.599 6.888 1.00 91.81 79 SER A CA 1
ATOM 663 C C . SER A 1 79 ? -9.401 4.858 7.633 1.00 91.81 79 SER A C 1
ATOM 665 O O . SER A 1 79 ? -9.763 5.049 8.790 1.00 91.81 79 SER A O 1
ATOM 667 N N . PHE A 1 80 ? -8.669 5.756 6.970 1.00 93.06 80 PHE A N 1
ATOM 668 C CA . PHE A 1 80 ? -8.228 7.019 7.559 1.00 93.06 80 PHE A CA 1
ATOM 669 C C . PHE A 1 80 ? -9.417 7.907 7.938 1.00 93.06 80 PHE A C 1
ATOM 671 O O . PHE A 1 80 ? -9.466 8.429 9.054 1.00 93.06 80 PHE A O 1
ATOM 678 N N . GLY A 1 81 ? -10.401 8.039 7.043 1.00 91.31 81 GLY A N 1
ATOM 679 C CA . GLY A 1 81 ? -11.632 8.779 7.309 1.00 91.31 81 GLY A CA 1
ATOM 680 C C . GLY A 1 81 ? -12.410 8.205 8.495 1.00 91.31 81 GLY A C 1
ATOM 681 O O . GLY A 1 81 ? -12.804 8.954 9.386 1.00 91.31 81 GLY A O 1
ATOM 682 N N . LEU A 1 82 ? -12.557 6.878 8.562 1.00 90.56 82 LEU A N 1
ATOM 683 C CA . LEU A 1 82 ? -13.256 6.200 9.659 1.00 90.56 82 LEU A CA 1
ATOM 684 C C . LEU A 1 82 ? -12.558 6.386 11.013 1.00 90.56 82 LEU A C 1
ATOM 686 O O . LEU A 1 82 ? -13.223 6.633 12.016 1.00 90.56 82 LEU A O 1
ATOM 690 N N . VAL A 1 83 ? -11.227 6.309 11.053 1.00 89.69 83 VAL A N 1
ATOM 691 C CA . VAL A 1 83 ? -10.451 6.541 12.283 1.00 89.69 83 VAL A CA 1
ATOM 692 C C . VAL A 1 83 ? -10.551 7.993 12.730 1.00 89.69 83 VAL A C 1
ATOM 694 O O . VAL A 1 83 ? -10.741 8.271 13.913 1.00 89.69 83 VAL A O 1
ATOM 697 N N . THR A 1 84 ? -10.446 8.922 11.781 1.00 90.12 84 THR A N 1
ATOM 698 C CA . THR A 1 84 ? -10.533 10.363 12.046 1.00 90.12 84 THR A CA 1
ATOM 699 C C . THR A 1 84 ? -11.919 10.746 12.556 1.00 90.12 84 THR A C 1
ATOM 701 O O . THR A 1 84 ? -12.029 11.53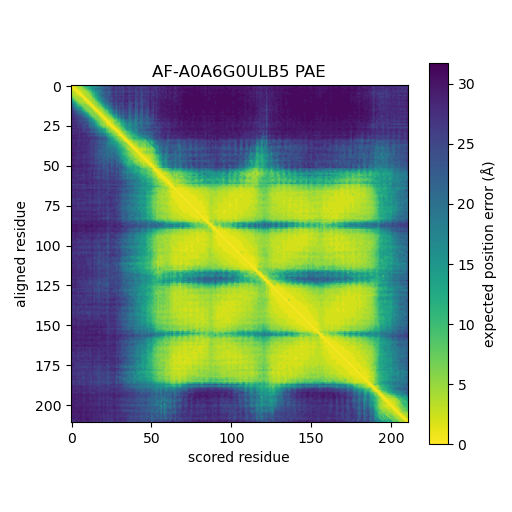4 13.491 1.00 90.12 84 THR A O 1
ATOM 704 N N . TRP A 1 85 ? -12.969 10.119 12.020 1.00 88.44 85 TRP A N 1
ATOM 705 C CA . TRP A 1 85 ? -14.349 10.318 12.459 1.00 88.44 85 TRP A CA 1
ATOM 706 C C . TRP A 1 85 ? -14.557 10.028 13.947 1.00 88.44 85 TRP A C 1
ATOM 708 O O . TRP A 1 85 ? -15.297 10.737 14.622 1.00 88.44 85 TRP A O 1
ATOM 718 N N . VAL A 1 86 ? -13.903 8.993 14.482 1.00 82.75 86 VAL A N 1
ATOM 719 C CA . VAL A 1 86 ? -14.038 8.629 15.902 1.00 82.75 86 VAL A CA 1
ATOM 720 C C . VAL A 1 86 ? -13.478 9.717 16.826 1.00 82.75 86 VAL A C 1
ATOM 722 O O . VAL A 1 86 ? -13.868 9.776 17.990 1.00 82.75 86 VAL A O 1
ATOM 725 N N . ASN A 1 87 ? -12.588 10.583 16.325 1.00 76.56 87 ASN A N 1
ATOM 726 C CA . ASN A 1 87 ? -11.972 11.691 17.060 1.00 76.56 87 ASN A CA 1
ATOM 727 C C . ASN A 1 87 ? -11.432 11.287 18.451 1.00 76.56 87 ASN A C 1
ATOM 729 O O . ASN A 1 87 ? -11.482 12.044 19.420 1.00 76.56 87 ASN A O 1
ATOM 733 N N . ALA A 1 88 ? -10.933 10.052 18.571 1.00 69.94 88 ALA A N 1
ATOM 734 C CA . ALA A 1 88 ? -10.332 9.563 19.802 1.00 69.94 88 ALA A CA 1
ATOM 735 C C . ALA A 1 88 ? -8.882 10.050 19.875 1.00 69.94 88 ALA A C 1
ATOM 737 O O . ALA A 1 88 ? -8.005 9.493 19.210 1.00 69.94 88 ALA A O 1
ATOM 738 N N . LEU A 1 89 ? -8.641 11.070 20.703 1.00 74.19 89 LEU A N 1
ATOM 739 C CA . LEU A 1 89 ? -7.325 11.651 20.998 1.00 74.19 89 LEU A CA 1
ATOM 740 C C . LEU A 1 89 ? -6.460 10.674 21.814 1.00 74.19 89 LEU A C 1
ATOM 742 O O . LEU A 1 89 ? -6.215 10.866 23.003 1.00 74.19 89 LEU A O 1
ATOM 746 N N . SER A 1 90 ? -6.026 9.586 21.184 1.00 80.94 90 SER A N 1
ATOM 747 C CA . SER A 1 90 ? -5.146 8.593 21.792 1.00 80.94 90 SER A CA 1
ATOM 748 C C . SER A 1 90 ? -3.918 8.366 20.917 1.00 80.94 90 SER A C 1
ATOM 750 O O . SER A 1 90 ? -4.021 8.332 19.691 1.00 80.94 90 SER A O 1
ATOM 752 N N . THR A 1 91 ? -2.751 8.182 21.5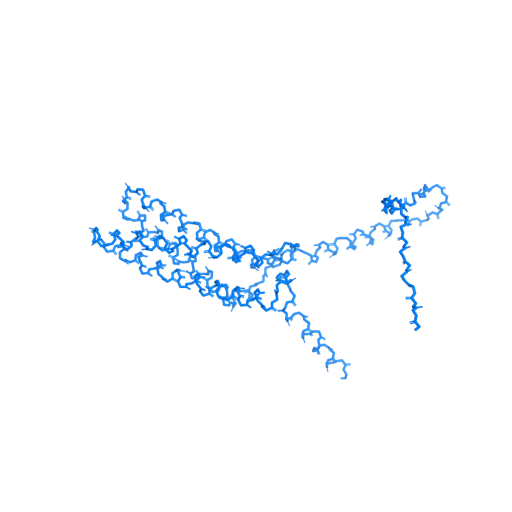39 1.00 84.88 91 THR A N 1
ATOM 753 C CA . THR A 1 91 ? -1.489 7.860 20.851 1.00 84.88 91 THR A CA 1
ATOM 754 C C . THR A 1 91 ? -1.625 6.753 19.793 1.00 84.88 91 THR A C 1
ATOM 756 O O . THR A 1 91 ? -1.139 6.958 18.680 1.00 84.88 91 THR A O 1
ATOM 759 N N . PRO A 1 92 ? -2.310 5.614 20.049 1.00 84.44 92 PRO A N 1
ATOM 760 C CA . PRO A 1 92 ? -2.472 4.583 19.022 1.00 84.44 92 PRO A CA 1
ATOM 761 C C . PRO A 1 92 ? -3.282 5.048 17.805 1.00 84.44 92 PRO A C 1
ATOM 763 O O . PRO A 1 92 ? -3.008 4.590 16.699 1.00 84.44 92 PRO A O 1
ATOM 766 N N . THR A 1 93 ? -4.232 5.975 17.969 1.00 87.00 93 THR A N 1
ATOM 767 C CA . THR A 1 93 ? -4.989 6.555 16.847 1.00 87.00 93 THR A CA 1
ATOM 768 C C . THR A 1 93 ? -4.056 7.284 15.877 1.00 87.00 93 THR A C 1
ATOM 770 O O . THR A 1 93 ? -4.147 7.078 14.669 1.00 87.00 93 THR A O 1
ATOM 773 N N . TYR A 1 94 ? -3.125 8.090 16.398 1.00 89.31 94 TYR A N 1
ATOM 774 C CA . TYR A 1 94 ? -2.188 8.862 15.578 1.00 89.31 94 TYR A CA 1
ATOM 775 C C . TYR A 1 94 ? -1.194 7.983 14.824 1.00 89.31 94 TYR A C 1
ATOM 777 O O . TYR A 1 94 ? -0.905 8.251 13.661 1.00 89.31 94 TYR A O 1
ATOM 785 N N . ILE A 1 95 ? -0.705 6.912 15.459 1.00 90.75 95 ILE A N 1
ATOM 786 C CA . ILE A 1 95 ? 0.177 5.937 14.801 1.00 90.75 95 ILE A CA 1
ATOM 787 C C . ILE A 1 95 ? -0.542 5.332 13.594 1.00 90.75 95 ILE A C 1
ATOM 789 O O . ILE A 1 95 ? -0.021 5.352 12.483 1.00 90.75 95 ILE A O 1
ATOM 793 N N . VAL A 1 96 ? -1.775 4.867 13.802 1.00 91.81 96 VAL A N 1
ATOM 794 C CA . VAL A 1 96 ? -2.593 4.266 12.746 1.00 91.81 96 VAL A CA 1
ATOM 795 C C . VAL A 1 96 ? -2.890 5.270 11.627 1.00 91.81 96 VAL A C 1
ATOM 797 O O . VAL A 1 96 ? -2.767 4.930 10.453 1.00 91.81 96 VAL A O 1
ATOM 800 N N . GLN A 1 97 ? -3.223 6.519 11.962 1.00 92.31 97 GLN A N 1
ATOM 801 C CA . GLN A 1 97 ? -3.432 7.586 10.977 1.00 92.31 97 GLN A CA 1
ATOM 802 C C . GLN A 1 97 ? -2.176 7.864 10.143 1.00 92.31 97 GLN A C 1
ATOM 804 O O . GLN A 1 97 ? -2.267 7.949 8.919 1.00 92.31 97 GLN A O 1
ATOM 809 N N . ALA A 1 98 ? -1.006 7.963 10.781 1.00 93.00 98 ALA A N 1
ATOM 810 C CA . ALA A 1 98 ? 0.260 8.180 10.090 1.00 93.00 98 ALA A CA 1
ATOM 811 C C . ALA A 1 98 ? 0.603 7.008 9.159 1.00 93.00 98 ALA A C 1
ATOM 813 O O . ALA A 1 98 ? 0.998 7.223 8.011 1.00 93.00 98 ALA A O 1
ATOM 814 N N . THR A 1 99 ? 0.392 5.766 9.610 1.00 93.19 99 THR A N 1
ATOM 815 C CA . THR A 1 99 ? 0.589 4.573 8.778 1.00 93.19 99 THR A CA 1
ATOM 816 C C . THR A 1 99 ? -0.341 4.573 7.570 1.00 93.19 99 THR A C 1
ATOM 818 O O . THR A 1 99 ? 0.117 4.338 6.455 1.00 93.19 99 THR A O 1
ATOM 821 N N . LEU A 1 100 ? -1.624 4.880 7.762 1.00 93.31 100 LEU A N 1
ATOM 822 C CA . LEU A 1 100 ? -2.611 4.941 6.684 1.00 93.31 100 LEU A CA 1
ATOM 823 C C . LEU A 1 100 ? -2.281 6.024 5.655 1.00 93.31 100 LEU A C 1
ATOM 825 O O . LEU A 1 100 ? -2.354 5.769 4.454 1.00 93.31 100 LEU A O 1
ATOM 829 N N . LEU A 1 101 ? -1.859 7.203 6.112 1.00 94.56 101 LEU A N 1
ATOM 830 C CA . LEU A 1 101 ? -1.437 8.288 5.231 1.00 94.56 101 LEU A CA 1
ATOM 831 C C . LEU A 1 101 ? -0.170 7.917 4.449 1.00 94.56 101 LEU A C 1
ATOM 833 O O . LEU A 1 101 ? -0.082 8.191 3.257 1.00 94.56 101 LEU A O 1
ATOM 837 N N . THR A 1 102 ? 0.781 7.239 5.094 1.00 92.75 102 THR A N 1
ATOM 838 C CA . THR A 1 102 ? 2.011 6.754 4.446 1.00 92.75 102 THR A CA 1
ATOM 839 C C . THR A 1 102 ? 1.716 5.651 3.427 1.00 92.75 102 THR A C 1
ATOM 841 O O . THR A 1 102 ? 2.303 5.636 2.344 1.00 92.75 102 THR A O 1
ATOM 844 N N . ALA A 1 103 ? 0.787 4.742 3.736 1.00 92.00 103 ALA A N 1
ATOM 845 C CA . ALA A 1 103 ? 0.341 3.694 2.822 1.00 92.00 103 ALA A CA 1
ATOM 846 C C . ALA A 1 103 ? -0.377 4.289 1.603 1.00 92.00 103 ALA A C 1
ATOM 848 O O . ALA A 1 103 ? -0.087 3.902 0.472 1.00 92.00 103 ALA A O 1
ATOM 849 N N . PHE A 1 104 ? -1.261 5.268 1.817 1.00 94.44 104 PHE A N 1
ATOM 850 C CA . PHE A 1 104 ? -1.925 6.006 0.744 1.00 94.44 104 PHE A CA 1
ATOM 851 C C . PHE A 1 104 ? -0.920 6.777 -0.119 1.00 94.44 104 PHE A C 1
ATOM 853 O O . PHE A 1 104 ? -0.904 6.623 -1.341 1.00 94.44 104 PHE A O 1
ATOM 860 N N . GLY A 1 105 ? -0.061 7.576 0.517 1.00 92.25 105 GLY A N 1
ATOM 861 C CA . GLY A 1 105 ? 0.926 8.416 -0.151 1.00 92.25 105 GLY A CA 1
ATOM 862 C C . GLY A 1 105 ? 1.910 7.596 -0.973 1.00 92.25 105 GLY A C 1
ATOM 863 O O . GLY A 1 105 ? 2.095 7.878 -2.151 1.00 92.25 105 GLY A O 1
ATOM 864 N N . GLY A 1 106 ? 2.480 6.534 -0.401 1.00 89.81 106 GLY A N 1
ATOM 865 C CA . GLY A 1 106 ? 3.404 5.691 -1.151 1.00 89.81 106 GLY A CA 1
ATOM 866 C C . GLY A 1 106 ? 2.709 4.872 -2.241 1.00 89.81 106 GLY A C 1
ATOM 867 O O . GLY A 1 106 ? 3.211 4.849 -3.358 1.00 89.81 106 GLY A O 1
ATOM 868 N N . SER A 1 107 ? 1.517 4.306 -2.007 1.00 89.94 107 SER A N 1
ATOM 869 C CA . SER A 1 107 ? 0.772 3.610 -3.077 1.00 89.94 107 SER A CA 1
ATOM 870 C C . SER A 1 107 ? 0.460 4.537 -4.255 1.00 89.94 107 SER A C 1
ATOM 872 O O . SER A 1 107 ? 0.618 4.143 -5.409 1.00 89.94 107 SER A O 1
ATOM 874 N N . THR A 1 108 ? 0.073 5.783 -3.968 1.00 90.62 108 THR A N 1
ATOM 875 C CA . THR A 1 108 ? -0.186 6.812 -4.986 1.00 90.62 108 THR A CA 1
ATOM 876 C C . THR A 1 108 ? 1.101 7.232 -5.692 1.00 90.62 108 THR A C 1
ATOM 878 O O . THR A 1 108 ? 1.118 7.350 -6.913 1.00 90.62 108 THR A O 1
ATOM 881 N N . PHE A 1 109 ? 2.197 7.404 -4.951 1.00 90.00 109 PHE A N 1
ATOM 882 C CA . PHE A 1 109 ? 3.507 7.741 -5.502 1.00 90.00 109 PHE A CA 1
ATOM 883 C C . PHE A 1 109 ? 4.006 6.672 -6.479 1.00 90.00 109 PHE A C 1
ATOM 885 O O . PHE A 1 109 ? 4.355 7.001 -7.609 1.00 90.00 109 PHE A O 1
ATOM 892 N N . PHE A 1 110 ? 3.957 5.391 -6.099 1.00 85.38 110 PHE A N 1
ATOM 893 C CA . PHE A 1 110 ? 4.304 4.291 -7.001 1.00 85.38 110 PHE A CA 1
ATOM 894 C C . PHE A 1 110 ? 3.382 4.246 -8.219 1.00 85.38 110 PHE A C 1
ATOM 896 O O . PHE A 1 110 ? 3.857 4.082 -9.338 1.00 85.38 110 PHE A O 1
ATOM 903 N N . LEU A 1 111 ? 2.077 4.448 -8.032 1.00 85.62 111 LEU A N 1
ATOM 904 C CA . LEU A 1 111 ? 1.128 4.492 -9.141 1.00 85.62 111 LEU A CA 1
ATOM 905 C C . LEU A 1 111 ? 1.476 5.607 -10.139 1.00 85.62 111 LEU A C 1
ATOM 907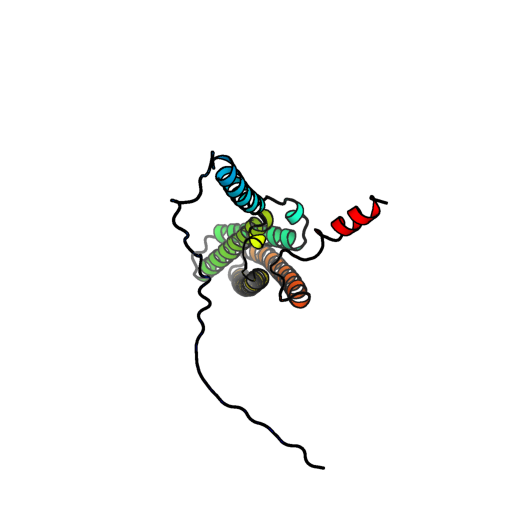 O O . LEU A 1 111 ? 1.486 5.347 -11.340 1.00 85.62 111 LEU A O 1
ATOM 911 N N . ILE A 1 112 ? 1.835 6.802 -9.658 1.00 86.00 112 ILE A N 1
ATOM 912 C CA . ILE A 1 112 ? 2.289 7.914 -10.505 1.00 86.00 112 ILE A CA 1
ATOM 913 C C . ILE A 1 112 ? 3.583 7.540 -11.228 1.00 86.00 112 ILE A C 1
ATOM 915 O O . ILE A 1 112 ? 3.635 7.648 -12.451 1.00 86.00 112 ILE A O 1
ATOM 919 N N . LEU A 1 113 ? 4.600 7.055 -10.507 1.00 82.75 113 LEU A N 1
ATOM 920 C CA . LEU A 1 113 ? 5.892 6.681 -11.091 1.00 82.75 113 LEU A CA 1
ATOM 921 C C . LEU A 1 113 ? 5.755 5.663 -12.221 1.00 82.75 113 LEU A C 1
ATOM 923 O O . LEU A 1 113 ? 6.381 5.817 -13.271 1.00 82.75 113 LEU A O 1
ATOM 927 N N . TYR A 1 114 ? 4.918 4.651 -12.012 1.00 77.25 114 TYR A N 1
ATOM 928 C CA . TYR A 1 114 ? 4.647 3.635 -13.014 1.00 77.25 114 TYR A CA 1
ATOM 929 C C . TYR A 1 114 ? 3.812 4.164 -14.177 1.00 77.25 114 TYR A C 1
ATOM 931 O O . TYR A 1 114 ? 4.126 3.873 -15.328 1.00 77.25 114 TYR A O 1
ATOM 939 N N . SER A 1 115 ? 2.791 4.979 -13.902 1.00 77.88 115 SER A N 1
ATOM 940 C CA . SER A 1 115 ? 1.963 5.577 -14.954 1.00 77.88 115 SER A CA 1
ATOM 941 C C . SER A 1 115 ? 2.740 6.555 -15.840 1.00 77.88 115 SER A C 1
ATOM 943 O O . SER A 1 115 ? 2.464 6.641 -17.031 1.00 77.88 115 SER A O 1
ATOM 945 N N . SER A 1 116 ? 3.739 7.245 -15.283 1.00 76.88 116 SER A N 1
ATOM 946 C CA . SER A 1 116 ? 4.601 8.197 -15.994 1.00 76.88 116 SER A CA 1
ATOM 947 C C . SER A 1 116 ? 5.850 7.551 -16.603 1.00 76.88 116 SER A C 1
ATOM 949 O O . SER A 1 116 ? 6.708 8.263 -17.115 1.00 76.88 116 SER A O 1
ATOM 951 N N . ASN A 1 117 ? 5.999 6.227 -16.497 1.00 70.94 117 ASN A N 1
ATOM 952 C CA . ASN A 1 117 ? 7.177 5.478 -16.943 1.00 70.94 117 ASN A CA 1
ATOM 953 C C . ASN A 1 117 ? 8.525 6.040 -16.419 1.00 70.94 117 ASN A C 1
ATOM 955 O O . ASN A 1 117 ? 9.582 5.837 -17.016 1.00 70.94 117 ASN A O 1
ATOM 959 N N . LEU A 1 118 ? 8.515 6.730 -15.270 1.00 60.56 118 LEU A N 1
ATOM 960 C CA . LEU A 1 118 ? 9.712 7.339 -14.660 1.00 60.56 118 LEU A CA 1
ATOM 961 C C . LEU A 1 118 ? 10.721 6.280 -14.201 1.00 60.56 118 LEU A C 1
ATOM 963 O O . LEU A 1 118 ? 11.919 6.535 -14.122 1.00 60.56 118 LEU A O 1
ATOM 967 N N . VAL A 1 119 ? 10.231 5.067 -13.950 1.00 58.28 119 VAL A N 1
ATOM 968 C CA . VAL A 1 119 ? 11.034 3.904 -13.568 1.00 58.28 119 VAL A CA 1
ATOM 969 C C . VAL A 1 119 ? 12.019 3.498 -14.675 1.00 58.28 119 VAL A C 1
ATOM 971 O O . VAL A 1 119 ? 13.087 2.972 -14.369 1.00 58.28 119 VAL A O 1
ATOM 974 N N . ARG A 1 120 ? 11.706 3.784 -15.950 1.00 58.06 120 ARG A N 1
ATOM 975 C CA . ARG A 1 120 ? 12.554 3.447 -17.106 1.00 58.06 120 ARG A CA 1
ATOM 976 C C . ARG A 1 120 ? 13.771 4.358 -17.257 1.00 58.06 120 ARG 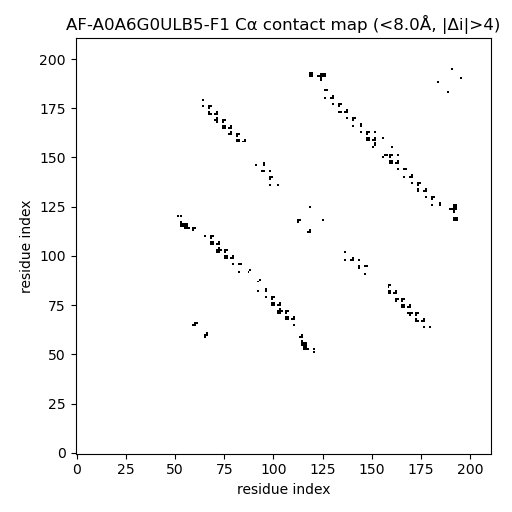A C 1
ATOM 978 O O . ARG A 1 120 ? 14.787 3.909 -17.774 1.00 58.06 120 ARG A O 1
ATOM 985 N N . SER A 1 121 ? 13.675 5.607 -16.808 1.00 51.12 121 SER A N 1
ATOM 986 C CA . SER A 1 121 ? 14.751 6.601 -16.941 1.00 51.12 121 SER A CA 1
ATOM 987 C C . SER A 1 121 ? 15.857 6.414 -15.887 1.00 51.12 121 SER A C 1
ATOM 989 O O . SER A 1 121 ? 16.991 6.854 -16.061 1.00 51.12 121 SER A O 1
ATOM 991 N N . THR A 1 122 ? 15.578 5.704 -14.791 1.00 55.72 122 THR A N 1
ATOM 992 C CA . THR A 1 122 ? 16.521 5.569 -13.672 1.00 55.72 122 THR A CA 1
ATOM 993 C C . THR A 1 122 ? 17.306 4.252 -13.708 1.00 55.72 122 THR A C 1
ATOM 995 O O . THR A 1 122 ? 16.710 3.180 -13.704 1.00 55.72 122 THR A O 1
ATOM 998 N N . ARG A 1 123 ? 18.646 4.311 -13.609 1.00 56.47 123 ARG A N 1
ATOM 999 C CA . ARG A 1 123 ? 19.550 3.135 -13.481 1.00 56.47 123 ARG A CA 1
ATOM 1000 C C . ARG A 1 123 ? 19.471 2.407 -12.124 1.00 56.47 123 ARG A C 1
ATOM 1002 O O . ARG A 1 123 ? 20.269 1.516 -11.849 1.00 56.47 123 ARG A O 1
ATOM 1009 N N . ILE A 1 124 ? 18.561 2.814 -11.241 1.00 63.25 124 ILE A N 1
ATOM 1010 C CA . ILE A 1 124 ? 18.421 2.264 -9.887 1.00 63.25 124 ILE A CA 1
ATOM 1011 C C . ILE A 1 124 ? 17.542 1.010 -9.947 1.00 63.25 124 ILE A C 1
ATOM 1013 O O . ILE A 1 124 ? 16.531 0.996 -10.648 1.00 63.25 124 ILE A O 1
ATOM 1017 N N . ASN A 1 125 ? 17.891 -0.033 -9.180 1.00 70.38 125 ASN A N 1
ATOM 1018 C CA . ASN A 1 125 ? 17.064 -1.237 -9.040 1.00 70.38 125 ASN A CA 1
ATOM 1019 C C . ASN A 1 125 ? 15.766 -0.906 -8.272 1.00 70.38 125 ASN A C 1
ATOM 1021 O O . ASN A 1 125 ? 15.665 -1.041 -7.047 1.00 70.38 125 ASN A O 1
ATOM 1025 N N . TRP A 1 126 ? 14.783 -0.397 -9.015 1.00 73.19 126 TRP A N 1
ATOM 1026 C CA . TRP A 1 126 ? 13.487 0.054 -8.510 1.00 73.19 126 TRP A CA 1
ATOM 1027 C C . TRP A 1 126 ? 12.665 -1.078 -7.905 1.00 73.19 126 TRP A C 1
ATOM 1029 O O . TRP A 1 126 ? 11.987 -0.867 -6.904 1.00 73.19 126 TRP A O 1
ATOM 1039 N N . ILE A 1 127 ? 12.769 -2.283 -8.470 1.00 76.06 127 ILE A N 1
ATOM 1040 C CA . ILE A 1 127 ? 12.039 -3.466 -7.999 1.00 76.06 127 ILE A CA 1
ATOM 1041 C C . ILE A 1 127 ? 12.442 -3.784 -6.558 1.00 76.06 127 ILE A C 1
ATOM 1043 O O . ILE A 1 127 ? 11.588 -4.080 -5.727 1.00 76.06 127 ILE A O 1
ATOM 1047 N N . PHE A 1 128 ? 13.732 -3.669 -6.233 1.00 80.12 128 PHE A N 1
ATOM 1048 C CA . PHE A 1 128 ? 14.217 -3.879 -4.872 1.00 80.12 128 PHE A CA 1
ATOM 1049 C C . PHE A 1 128 ? 13.688 -2.821 -3.889 1.00 80.12 128 PHE A C 1
ATOM 1051 O O . PHE A 1 128 ? 13.231 -3.166 -2.799 1.00 80.12 128 PHE A O 1
ATOM 1058 N N . HIS A 1 129 ? 13.685 -1.542 -4.280 1.00 82.69 129 HIS A N 1
ATOM 1059 C CA . HIS A 1 129 ? 13.140 -0.462 -3.446 1.00 82.69 129 HIS A CA 1
ATOM 1060 C C . HIS A 1 129 ? 11.636 -0.614 -3.218 1.00 82.69 129 HIS A C 1
ATOM 1062 O O . HIS A 1 129 ? 11.152 -0.441 -2.099 1.00 82.69 129 HIS A O 1
ATOM 1068 N N . GLU A 1 130 ? 10.897 -0.979 -4.262 1.00 83.62 130 GLU A N 1
ATOM 1069 C CA . GLU A 1 130 ? 9.468 -1.237 -4.157 1.00 83.62 130 GLU A CA 1
ATOM 1070 C C . GLU A 1 130 ? 9.180 -2.451 -3.270 1.00 83.62 130 GLU A C 1
ATOM 1072 O O . GLU A 1 130 ? 8.263 -2.395 -2.450 1.00 83.62 130 GLU A O 1
ATOM 1077 N N . LEU A 1 131 ? 9.979 -3.517 -3.375 1.00 86.75 131 LEU A N 1
ATOM 1078 C CA . LEU A 1 131 ? 9.871 -4.705 -2.528 1.00 86.75 131 LEU A CA 1
ATOM 1079 C C . LEU A 1 131 ? 10.094 -4.356 -1.047 1.00 86.75 131 LEU A C 1
ATOM 1081 O O . LEU A 1 131 ? 9.318 -4.780 -0.191 1.00 86.75 131 LEU A O 1
ATOM 1085 N N . ILE A 1 132 ? 11.117 -3.551 -0.736 1.00 89.44 132 ILE A N 1
ATOM 1086 C CA . ILE A 1 132 ? 11.365 -3.070 0.632 1.00 89.44 132 ILE A CA 1
ATOM 1087 C C . ILE A 1 132 ? 10.184 -2.233 1.122 1.00 89.44 132 ILE A C 1
ATOM 1089 O O . ILE A 1 132 ? 9.689 -2.462 2.227 1.00 89.44 132 ILE A O 1
ATOM 1093 N N . TYR A 1 133 ? 9.713 -1.287 0.305 1.00 89.56 133 TYR A N 1
ATOM 1094 C CA . TYR A 1 133 ? 8.586 -0.434 0.669 1.00 89.56 133 TYR A CA 1
ATOM 1095 C C . TYR A 1 133 ? 7.323 -1.256 0.939 1.00 89.56 133 TYR A C 1
ATOM 1097 O O . TYR A 1 133 ? 6.698 -1.088 1.983 1.00 89.56 133 TYR A O 1
ATOM 1105 N N . THR A 1 134 ? 6.957 -2.171 0.037 1.00 88.62 134 THR A N 1
ATOM 1106 C CA . THR A 1 134 ? 5.767 -3.021 0.204 1.00 88.62 134 THR A CA 1
ATOM 1107 C C . THR A 1 134 ? 5.886 -3.945 1.401 1.00 88.62 134 THR A C 1
ATOM 1109 O O . THR A 1 134 ? 4.911 -4.100 2.133 1.00 88.62 134 THR A O 1
ATOM 1112 N N . GLY A 1 135 ? 7.070 -4.506 1.654 1.00 89.88 135 GLY A N 1
ATOM 1113 C CA . GLY A 1 135 ? 7.329 -5.303 2.850 1.00 89.88 135 GLY A CA 1
ATOM 1114 C C . GLY A 1 135 ? 7.143 -4.496 4.138 1.00 89.88 135 GLY A C 1
ATOM 1115 O O . GLY A 1 135 ? 6.422 -4.923 5.043 1.00 89.88 135 GLY A O 1
ATOM 1116 N N . LEU A 1 136 ? 7.729 -3.296 4.209 1.00 92.00 136 LEU A N 1
ATOM 1117 C CA . LEU A 1 136 ? 7.603 -2.412 5.370 1.00 92.00 136 LEU A CA 1
ATOM 1118 C C . LEU A 1 136 ? 6.161 -1.919 5.560 1.00 92.00 136 LEU A C 1
ATOM 1120 O O . LEU A 1 136 ? 5.651 -1.921 6.680 1.00 92.00 136 LEU A O 1
ATOM 1124 N N . ALA A 1 137 ? 5.484 -1.541 4.475 1.00 91.31 137 ALA A N 1
ATOM 1125 C CA . ALA A 1 137 ? 4.087 -1.125 4.499 1.00 91.31 137 ALA A CA 1
ATOM 1126 C C . ALA A 1 137 ? 3.180 -2.263 4.984 1.00 91.31 137 ALA A C 1
ATOM 1128 O O . ALA A 1 137 ? 2.349 -2.044 5.863 1.00 91.31 137 ALA A O 1
ATOM 1129 N N . CYS A 1 138 ? 3.393 -3.492 4.502 1.00 92.75 138 CYS A N 1
ATOM 1130 C CA . CYS A 1 138 ? 2.674 -4.677 4.966 1.00 92.75 138 CYS A CA 1
ATOM 1131 C C . CYS A 1 138 ? 2.839 -4.882 6.480 1.00 92.75 138 CYS A C 1
ATOM 1133 O O . CYS A 1 138 ? 1.855 -5.105 7.187 1.00 92.75 138 CYS A O 1
ATOM 1135 N N . TYR A 1 139 ? 4.067 -4.766 6.993 1.00 92.44 139 TYR A N 1
ATOM 1136 C CA . TYR A 1 139 ? 4.348 -4.886 8.425 1.00 92.44 139 TYR A CA 1
ATOM 1137 C C . TYR A 1 139 ? 3.647 -3.796 9.251 1.00 92.44 139 TYR A C 1
ATOM 1139 O O . TYR A 1 139 ? 2.992 -4.089 10.253 1.00 92.44 139 TYR A O 1
ATOM 1147 N N . MET A 1 140 ? 3.721 -2.538 8.812 1.00 93.38 140 MET A N 1
ATOM 1148 C CA . MET A 1 140 ? 3.091 -1.417 9.517 1.00 93.38 140 MET A CA 1
ATOM 1149 C C . MET A 1 140 ? 1.557 -1.493 9.491 1.00 93.38 140 MET A C 1
ATOM 1151 O O . MET A 1 140 ? 0.900 -1.200 10.494 1.00 93.38 140 MET A O 1
ATOM 1155 N N . VAL A 1 141 ? 0.970 -1.925 8.370 1.00 92.19 141 VAL A N 1
ATOM 1156 C CA . VAL A 1 141 ? -0.477 -2.152 8.246 1.00 92.19 141 VAL A CA 1
ATOM 1157 C C . VAL A 1 141 ? -0.926 -3.294 9.157 1.00 92.19 141 VAL A C 1
ATOM 1159 O O . VAL A 1 141 ? -1.962 -3.170 9.809 1.00 92.19 141 VAL A O 1
ATOM 1162 N N . LEU A 1 142 ? -0.133 -4.363 9.290 1.00 94.25 142 LEU A N 1
ATOM 1163 C CA . LEU A 1 142 ? -0.411 -5.451 10.230 1.00 94.25 142 LEU A CA 1
ATOM 1164 C C . LEU A 1 142 ? -0.424 -4.960 11.687 1.00 94.25 142 LEU A C 1
ATOM 1166 O O . LEU A 1 142 ? -1.355 -5.270 12.431 1.00 94.25 142 LEU A O 1
ATOM 1170 N N . LEU A 1 143 ? 0.563 -4.157 12.098 1.00 93.44 143 LEU A N 1
ATOM 1171 C CA . LEU A 1 143 ? 0.570 -3.552 13.437 1.00 93.44 143 LEU A CA 1
ATOM 1172 C C . LEU A 1 143 ? -0.651 -2.654 13.656 1.00 93.44 143 LEU A C 1
ATOM 1174 O O . LEU A 1 143 ? -1.305 -2.731 14.697 1.00 93.44 143 LEU A O 1
ATOM 1178 N N . SER A 1 144 ? -1.001 -1.847 12.654 1.00 92.56 144 SER A N 1
ATOM 1179 C CA . SER A 1 144 ? -2.189 -0.994 12.697 1.00 92.56 144 SER A CA 1
ATOM 1180 C C . SER A 1 144 ? -3.474 -1.813 12.834 1.00 92.56 144 SER A C 1
ATOM 1182 O O . SER A 1 144 ? -4.367 -1.429 13.588 1.00 92.56 144 SER A O 1
ATOM 1184 N N . LEU A 1 145 ? -3.550 -2.975 12.177 1.00 93.88 145 LEU A N 1
ATOM 1185 C CA . LEU A 1 145 ? -4.680 -3.897 12.270 1.00 93.88 145 LEU A CA 1
ATOM 1186 C C . LEU A 1 145 ? -4.838 -4.453 13.684 1.00 93.88 145 LEU A C 1
ATOM 1188 O O . LEU A 1 145 ? -5.956 -4.490 14.199 1.00 93.88 145 LEU A O 1
ATOM 1192 N N . LEU A 1 146 ? -3.738 -4.826 14.341 1.00 93.50 146 LEU A N 1
ATOM 1193 C CA . LEU A 1 146 ? -3.758 -5.286 15.733 1.00 93.50 146 LEU A CA 1
ATOM 1194 C C . LEU A 1 146 ? -4.221 -4.176 16.686 1.00 93.50 146 LEU A C 1
ATOM 1196 O O . LEU A 1 146 ? -5.090 -4.411 17.527 1.00 93.50 146 LEU A O 1
ATOM 1200 N N . ILE A 1 147 ? -3.699 -2.957 16.516 1.00 91.12 147 ILE A N 1
ATOM 1201 C CA . ILE A 1 147 ? -4.087 -1.787 17.317 1.00 91.12 147 ILE A CA 1
ATOM 1202 C C . ILE A 1 147 ? -5.580 -1.485 17.146 1.00 91.12 147 ILE A C 1
ATOM 1204 O O . ILE A 1 147 ? -6.300 -1.310 18.131 1.00 91.12 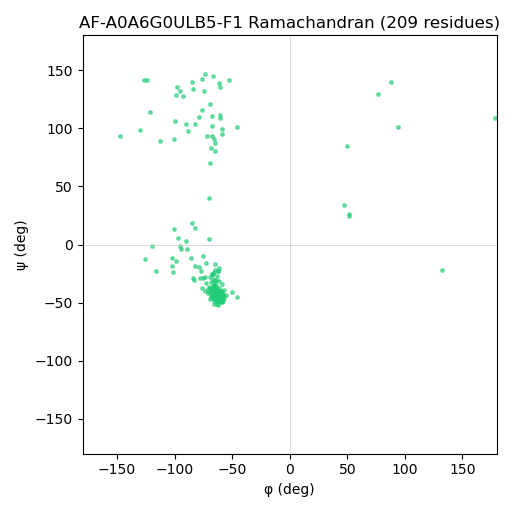147 ILE A O 1
ATOM 1208 N N . MET A 1 148 ? -6.067 -1.445 15.903 1.00 88.31 148 MET A N 1
ATOM 1209 C CA . MET A 1 148 ? -7.482 -1.213 15.619 1.00 88.31 148 MET A CA 1
ATOM 1210 C C . MET A 1 148 ? -8.371 -2.319 16.179 1.00 88.31 148 MET A C 1
ATOM 1212 O O . MET A 1 148 ? -9.411 -2.018 16.756 1.00 88.31 148 MET A O 1
ATOM 1216 N N . SER A 1 149 ? -7.959 -3.582 16.052 1.00 90.75 149 SER A N 1
ATOM 1217 C CA . SER A 1 149 ? -8.714 -4.728 16.570 1.00 90.75 149 SER A CA 1
ATOM 1218 C C . SER A 1 149 ? -8.839 -4.661 18.090 1.00 90.75 149 SER A C 1
ATOM 1220 O O . SER A 1 149 ? -9.929 -4.835 18.634 1.00 90.75 149 SER A O 1
ATOM 1222 N N . TYR A 1 150 ? -7.750 -4.318 18.782 1.00 89.44 150 TYR A N 1
ATOM 1223 C CA . TYR A 1 150 ? -7.772 -4.093 20.224 1.00 89.44 150 TYR A CA 1
ATOM 1224 C C . TYR A 1 150 ? -8.728 -2.954 20.613 1.00 89.44 150 TYR A C 1
ATOM 1226 O O . TYR A 1 150 ? -9.566 -3.117 21.504 1.00 89.44 150 TYR A O 1
ATOM 1234 N N . ASN A 1 151 ? -8.664 -1.819 19.910 1.00 85.00 151 ASN A N 1
ATOM 1235 C CA . ASN A 1 151 ? -9.552 -0.683 20.166 1.00 85.00 151 ASN A CA 1
ATOM 1236 C C . ASN A 1 151 ? -11.023 -0.999 19.851 1.00 85.00 151 ASN A C 1
ATOM 1238 O O . ASN A 1 151 ? -11.905 -0.566 20.595 1.00 85.00 151 ASN A O 1
ATOM 1242 N N . ALA A 1 152 ? -11.295 -1.795 18.815 1.00 87.19 152 ALA A N 1
ATOM 1243 C CA . ALA A 1 152 ? -12.636 -2.257 18.472 1.00 87.19 152 ALA A CA 1
ATOM 1244 C C . ALA A 1 152 ? -13.246 -3.104 19.599 1.00 87.19 152 ALA A C 1
ATOM 1246 O O . ALA A 1 152 ? -14.390 -2.871 19.989 1.00 87.19 152 ALA A O 1
ATOM 1247 N N . VAL A 1 153 ? -12.470 -4.028 20.177 1.00 87.62 153 VAL A N 1
ATOM 1248 C CA . VAL A 1 153 ? -12.915 -4.864 21.306 1.00 87.62 153 VAL A CA 1
ATOM 1249 C C . VAL A 1 153 ? -13.129 -4.028 22.568 1.00 87.62 153 VAL A C 1
ATOM 1251 O O . VAL A 1 153 ? -14.139 -4.194 23.255 1.00 87.62 153 VAL A O 1
ATOM 1254 N N . ARG A 1 154 ? -12.200 -3.112 22.870 1.00 86.38 154 ARG A N 1
ATOM 1255 C CA . ARG A 1 154 ? -12.235 -2.308 24.098 1.00 86.38 154 ARG A CA 1
ATOM 1256 C C . ARG A 1 154 ? -13.368 -1.286 24.103 1.00 86.38 154 ARG A C 1
ATOM 1258 O O . ARG A 1 154 ? -14.056 -1.146 25.110 1.00 86.38 154 ARG A O 1
ATOM 1265 N N . HIS A 1 155 ? -13.533 -0.551 23.007 1.00 80.44 155 HIS A N 1
ATOM 1266 C CA . HIS A 1 155 ? -14.446 0.588 22.947 1.00 80.44 155 HIS A CA 1
ATOM 1267 C C . HIS A 1 155 ? -15.799 0.261 22.302 1.00 80.44 155 HIS A C 1
ATOM 1269 O O . HIS A 1 155 ? -16.733 1.042 22.452 1.00 80.44 155 HIS A O 1
ATOM 1275 N N . LYS A 1 156 ? -15.929 -0.885 21.614 1.00 79.88 156 LYS A N 1
ATOM 1276 C CA . LYS A 1 156 ? -17.166 -1.371 20.972 1.00 79.88 156 LYS A CA 1
ATOM 1277 C C . LYS A 1 156 ? -17.859 -0.361 20.041 1.00 79.88 156 LYS A C 1
ATOM 1279 O O . LYS A 1 156 ? -19.059 -0.475 19.803 1.00 79.88 156 LYS A O 1
ATOM 1284 N N . TYR A 1 157 ? -17.134 0.614 19.487 1.00 77.00 157 TYR A N 1
ATOM 1285 C CA . TYR A 1 157 ? -17.714 1.543 18.514 1.00 77.00 157 TYR A CA 1
ATOM 1286 C C . TYR A 1 157 ? -17.699 0.947 17.103 1.00 77.00 157 TYR A C 1
ATOM 1288 O O . TYR A 1 157 ? -16.667 0.470 16.626 1.00 77.00 157 TYR A O 1
ATOM 1296 N N . THR A 1 158 ? -18.830 1.054 16.405 1.00 81.88 158 THR A N 1
ATOM 1297 C CA . THR A 1 158 ? -19.024 0.591 15.020 1.00 81.88 158 THR A CA 1
ATOM 1298 C C . THR A 1 158 ? -17.938 1.058 14.034 1.00 81.88 158 THR A C 1
ATOM 1300 O O . THR A 1 158 ? -17.487 0.234 13.237 1.00 81.88 158 THR A O 1
ATOM 1303 N N . PRO A 1 159 ? -17.434 2.311 14.079 1.00 83.44 159 PRO A N 1
ATOM 1304 C CA . PRO A 1 159 ? -16.401 2.762 13.143 1.00 83.44 159 PRO A CA 1
ATOM 1305 C C . PRO A 1 159 ? -15.045 2.065 13.321 1.00 83.44 159 PRO A C 1
ATOM 1307 O O . PRO A 1 159 ? -14.328 1.884 12.338 1.00 83.44 159 PRO A O 1
ATOM 1310 N N . TRP A 1 160 ? -14.696 1.622 14.537 1.00 83.81 160 TRP A N 1
ATOM 1311 C CA . TRP A 1 160 ? -13.477 0.832 14.753 1.00 83.81 160 TRP A CA 1
ATOM 1312 C C . TRP A 1 160 ? -13.590 -0.536 14.088 1.00 83.81 160 TRP A C 1
ATOM 1314 O O . TRP A 1 160 ? -12.653 -0.974 13.431 1.00 83.81 160 TRP A O 1
ATOM 1324 N N . ILE A 1 161 ? -14.752 -1.181 14.205 1.00 87.31 161 ILE A N 1
ATOM 1325 C CA . ILE A 1 161 ? -15.007 -2.490 13.593 1.00 87.31 161 ILE A CA 1
ATOM 1326 C C . ILE A 1 161 ? -14.940 -2.383 12.065 1.00 87.31 161 ILE A C 1
ATOM 1328 O O . ILE A 1 161 ? -14.269 -3.186 11.421 1.00 87.31 161 ILE A O 1
ATOM 1332 N N . LEU A 1 162 ? -15.578 -1.365 11.478 1.00 89.12 162 LEU A N 1
ATOM 1333 C CA . LEU A 1 162 ? -15.512 -1.132 10.032 1.00 89.12 162 LEU A CA 1
ATOM 1334 C C . LEU A 1 162 ? -14.082 -0.841 9.566 1.00 89.12 162 LEU A C 1
ATOM 1336 O O . LEU A 1 162 ? -13.645 -1.407 8.566 1.00 89.12 162 LEU A O 1
ATOM 1340 N N . SER A 1 163 ? -13.331 -0.027 10.313 1.00 88.12 163 SER A N 1
ATOM 1341 C CA . SER A 1 163 ? -11.923 0.251 10.003 1.00 88.12 163 SER A CA 1
ATOM 1342 C C . SER A 1 163 ? -11.072 -1.021 9.983 1.00 88.12 163 SER A C 1
ATOM 1344 O O . SER A 1 163 ? -10.250 -1.177 9.088 1.00 88.12 163 SER A O 1
ATOM 1346 N N . VAL A 1 164 ? -11.303 -1.963 10.907 1.00 91.44 164 VAL A N 1
ATOM 1347 C CA . VAL A 1 164 ? -10.605 -3.263 10.922 1.00 91.44 164 VAL A CA 1
ATOM 1348 C C . VAL A 1 164 ? -10.865 -4.044 9.633 1.00 91.44 164 VAL A C 1
ATOM 1350 O O . VAL A 1 164 ? -9.922 -4.577 9.053 1.00 91.44 164 VAL A O 1
ATOM 1353 N N . PHE A 1 165 ? -12.109 -4.079 9.143 1.00 93.38 165 PHE A N 1
ATOM 1354 C CA . PHE A 1 165 ? -12.432 -4.767 7.889 1.00 93.38 165 PHE A CA 1
ATOM 1355 C C . PHE A 1 165 ? -11.725 -4.140 6.682 1.00 93.38 165 PHE A C 1
ATOM 1357 O O . PHE A 1 165 ? -11.092 -4.857 5.908 1.00 93.38 165 PHE A O 1
ATOM 1364 N N . PHE A 1 166 ? -11.775 -2.814 6.529 1.00 92.50 166 PHE A N 1
ATOM 1365 C CA . PHE A 1 166 ? -11.089 -2.139 5.420 1.00 92.50 166 PHE A CA 1
ATOM 1366 C C . PHE A 1 166 ? -9.568 -2.287 5.500 1.00 92.50 166 PHE A C 1
ATOM 1368 O O . PHE A 1 166 ? -8.916 -2.522 4.482 1.00 92.50 166 PHE A O 1
ATOM 1375 N N . LEU A 1 167 ? -9.003 -2.223 6.705 1.00 92.19 167 LEU A N 1
ATOM 1376 C CA . LEU A 1 167 ? -7.573 -2.398 6.914 1.00 92.19 167 LEU A CA 1
ATOM 1377 C C . LEU A 1 167 ? -7.120 -3.839 6.647 1.00 92.19 167 LEU A C 1
ATOM 1379 O O . LEU A 1 167 ? -6.022 -4.053 6.140 1.00 92.19 167 LEU A O 1
ATOM 1383 N N . PHE A 1 168 ? -7.974 -4.827 6.915 1.00 93.19 168 PHE A N 1
ATOM 1384 C CA . PHE A 1 168 ? -7.723 -6.218 6.547 1.00 93.19 168 PHE A CA 1
ATOM 1385 C C . PHE A 1 168 ? -7.671 -6.408 5.024 1.00 93.19 168 PHE A C 1
ATOM 1387 O O . PHE A 1 168 ? -6.756 -7.059 4.519 1.00 93.19 168 PHE A O 1
ATOM 1394 N N . PHE A 1 169 ? -8.583 -5.785 4.268 1.00 92.75 169 PHE A N 1
ATOM 1395 C CA . PHE A 1 169 ? -8.500 -5.780 2.801 1.00 92.75 169 PHE A CA 1
ATOM 1396 C C . PHE A 1 169 ? -7.244 -5.065 2.293 1.00 92.75 169 PHE A C 1
ATOM 1398 O O . PHE A 1 169 ? -6.603 -5.549 1.360 1.00 92.75 169 PHE A O 1
ATOM 1405 N N . CYS A 1 170 ? -6.853 -3.963 2.938 1.00 91.94 170 CYS A N 1
ATOM 1406 C CA . CYS A 1 170 ? -5.602 -3.265 2.644 1.00 91.94 170 CYS A CA 1
ATOM 1407 C C . CYS A 1 170 ? -4.386 -4.187 2.840 1.00 91.94 170 CYS A C 1
ATOM 1409 O O . CYS A 1 170 ? -3.533 -4.290 1.958 1.00 91.94 170 CYS A O 1
ATOM 1411 N N . LEU A 1 171 ? -4.347 -4.935 3.949 1.00 93.56 171 LEU A N 1
ATOM 1412 C CA . LEU A 1 171 ? -3.294 -5.909 4.238 1.00 93.56 171 LEU A CA 1
ATOM 1413 C C . LEU A 1 171 ? -3.220 -7.012 3.174 1.00 93.56 171 LEU A C 1
ATOM 1415 O O . LEU A 1 171 ? -2.133 -7.312 2.685 1.00 93.56 171 LEU A O 1
ATOM 1419 N N . ILE A 1 172 ? -4.359 -7.591 2.780 1.00 93.38 172 ILE A N 1
ATOM 1420 C CA . ILE A 1 172 ? -4.403 -8.592 1.701 1.00 93.38 172 ILE A CA 1
ATOM 1421 C C . ILE A 1 172 ? -3.857 -7.998 0.399 1.00 93.38 172 ILE A C 1
ATOM 1423 O O . ILE A 1 172 ? -3.068 -8.650 -0.284 1.00 93.38 172 ILE A O 1
ATOM 1427 N N . GLY A 1 173 ? -4.230 -6.755 0.083 1.00 90.81 173 GLY A N 1
ATOM 1428 C CA . GLY A 1 173 ? -3.704 -6.027 -1.067 1.00 90.81 173 GLY A CA 1
ATOM 1429 C C . GLY A 1 173 ? -2.182 -5.891 -1.027 1.00 90.81 173 GLY A C 1
ATOM 1430 O O . GLY A 1 173 ? -1.529 -6.136 -2.037 1.00 90.81 173 GLY A O 1
ATOM 1431 N N . PHE A 1 174 ? -1.597 -5.549 0.125 1.00 91.06 174 PHE A N 1
ATOM 1432 C CA . PHE A 1 174 ? -0.139 -5.484 0.290 1.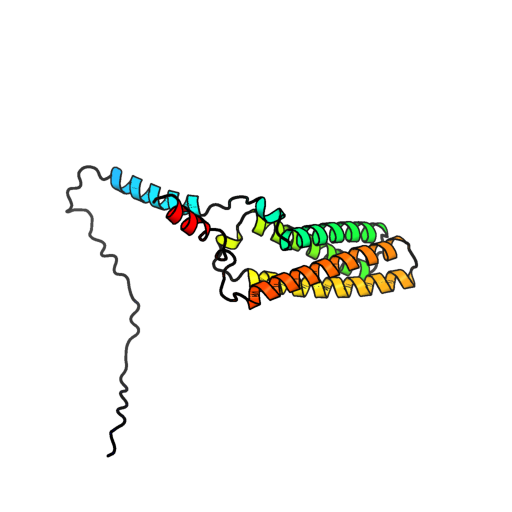00 91.06 174 PHE A CA 1
ATOM 1433 C C . PHE A 1 174 ? 0.540 -6.851 0.178 1.00 91.06 174 PHE A C 1
ATOM 1435 O O . PHE A 1 174 ? 1.594 -6.948 -0.443 1.00 91.06 174 PHE A O 1
ATOM 1442 N N . ILE A 1 175 ? -0.055 -7.914 0.723 1.00 92.94 175 ILE A N 1
ATOM 1443 C CA . ILE A 1 175 ? 0.498 -9.275 0.629 1.00 92.94 175 ILE A CA 1
ATOM 1444 C C . ILE A 1 175 ? 0.484 -9.774 -0.821 1.00 92.94 175 ILE A C 1
ATOM 1446 O O . ILE A 1 175 ? 1.472 -10.343 -1.287 1.00 92.94 175 ILE A O 1
ATOM 1450 N N . ALA A 1 176 ? -0.620 -9.564 -1.544 1.00 90.56 176 ALA A N 1
ATOM 1451 C CA . ALA A 1 176 ? -0.746 -9.964 -2.944 1.00 90.56 176 ALA A CA 1
ATOM 1452 C C . ALA A 1 176 ? 0.249 -9.212 -3.842 1.00 90.56 176 ALA A C 1
ATOM 1454 O O . ALA A 1 176 ? 0.887 -9.813 -4.713 1.00 90.56 176 ALA A O 1
ATOM 1455 N N . ASP A 1 177 ? 0.416 -7.916 -3.592 1.00 87.94 177 ASP A N 1
ATOM 1456 C CA . ASP A 1 177 ? 1.370 -7.062 -4.293 1.00 87.94 177 ASP A CA 1
ATOM 1457 C C . ASP A 1 177 ? 2.817 -7.476 -3.992 1.00 87.94 177 ASP A C 1
ATOM 1459 O O . ASP A 1 177 ? 3.585 -7.770 -4.906 1.00 87.94 177 ASP A O 1
ATOM 1463 N N . PHE A 1 178 ? 3.158 -7.666 -2.715 1.00 89.06 178 PHE A N 1
ATOM 1464 C CA . PHE A 1 178 ? 4.466 -8.166 -2.296 1.00 89.06 178 PHE A CA 1
ATOM 1465 C C . PHE A 1 178 ? 4.783 -9.537 -2.909 1.00 89.06 178 PHE A C 1
ATOM 1467 O O . PHE A 1 178 ? 5.883 -9.756 -3.411 1.00 89.06 178 PHE A O 1
ATOM 1474 N N . GLY A 1 179 ? 3.818 -10.461 -2.935 1.00 87.31 179 GLY A N 1
ATOM 1475 C CA . GLY A 1 179 ? 3.979 -11.765 -3.580 1.00 87.31 179 GLY A CA 1
ATOM 1476 C C . GLY A 1 179 ? 4.201 -11.660 -5.092 1.00 87.31 179 GLY A C 1
ATOM 1477 O O . GLY A 1 179 ? 5.016 -12.399 -5.653 1.00 87.31 179 GLY A O 1
ATOM 1478 N N . SER A 1 180 ? 3.520 -10.719 -5.750 1.00 86.25 180 SER A N 1
ATOM 1479 C CA . SER A 1 180 ? 3.685 -10.444 -7.181 1.00 86.25 180 SER A CA 1
ATOM 1480 C C . SER A 1 180 ? 5.073 -9.876 -7.484 1.00 86.25 180 SER A C 1
ATOM 1482 O O . SER A 1 180 ? 5.757 -10.380 -8.378 1.00 86.25 180 SER A O 1
ATOM 1484 N N . LEU A 1 181 ? 5.530 -8.909 -6.686 1.00 84.31 181 LEU A N 1
ATOM 1485 C CA . LEU A 1 181 ? 6.863 -8.313 -6.787 1.00 84.31 181 LEU A CA 1
ATOM 1486 C C . LEU A 1 181 ? 7.971 -9.320 -6.468 1.00 84.31 181 LEU A C 1
ATOM 1488 O O . LEU A 1 181 ? 8.965 -9.394 -7.185 1.00 84.31 181 LEU A O 1
ATOM 1492 N N . LEU A 1 182 ? 7.787 -10.170 -5.457 1.00 85.88 182 LEU A N 1
ATOM 1493 C CA . LEU A 1 182 ? 8.753 -11.210 -5.105 1.00 85.88 182 LEU A CA 1
ATOM 1494 C C . LEU A 1 182 ? 8.877 -12.267 -6.209 1.00 85.88 182 LEU A C 1
ATOM 1496 O O . LEU A 1 182 ? 9.973 -12.748 -6.501 1.00 85.88 182 LEU A O 1
ATOM 1500 N N . LYS A 1 183 ? 7.762 -12.615 -6.862 1.00 84.56 183 LYS A N 1
ATOM 1501 C CA . LYS A 1 183 ? 7.764 -13.501 -8.031 1.00 84.56 183 LYS A CA 1
ATOM 1502 C C . LYS A 1 183 ? 8.466 -12.859 -9.229 1.00 84.56 183 LYS A C 1
ATOM 1504 O O . LYS A 1 183 ? 9.156 -13.572 -9.957 1.00 84.56 183 LYS A O 1
ATOM 1509 N N . LEU A 1 184 ? 8.298 -11.550 -9.426 1.00 77.38 184 LEU A N 1
ATOM 1510 C CA . LEU A 1 184 ? 8.985 -10.791 -10.471 1.00 77.38 184 LEU A CA 1
ATOM 1511 C C . LEU A 1 184 ? 10.497 -10.753 -10.214 1.00 77.38 184 LEU A C 1
ATOM 1513 O O . LEU A 1 184 ? 11.269 -11.176 -11.071 1.00 77.38 184 LEU A O 1
ATOM 1517 N N . HIS A 1 185 ? 10.900 -10.370 -9.002 1.00 80.12 185 HIS A N 1
ATOM 1518 C CA . HIS A 1 185 ? 12.299 -10.288 -8.591 1.00 80.12 185 HIS A CA 1
ATOM 1519 C C . HIS A 1 185 ? 13.017 -11.644 -8.669 1.00 80.12 185 HIS A C 1
ATOM 1521 O O . HIS A 1 185 ? 14.131 -11.728 -9.171 1.00 80.12 185 HIS A O 1
ATOM 1527 N N . ARG A 1 186 ? 12.363 -12.742 -8.255 1.00 80.69 186 ARG A N 1
ATOM 1528 C CA . ARG A 1 186 ? 12.930 -14.100 -8.386 1.00 80.69 186 ARG A CA 1
ATOM 1529 C C . ARG A 1 186 ? 13.116 -14.552 -9.830 1.00 80.69 186 ARG A C 1
ATOM 1531 O O . ARG A 1 186 ? 13.986 -15.377 -10.083 1.00 80.69 186 ARG A O 1
ATOM 1538 N N . ARG A 1 187 ? 12.260 -14.100 -10.752 1.00 78.31 187 ARG A N 1
ATOM 1539 C CA . ARG A 1 187 ? 12.375 -14.469 -12.167 1.00 78.31 187 ARG A CA 1
ATOM 1540 C C . ARG A 1 187 ? 13.493 -13.700 -12.854 1.00 78.31 187 ARG A C 1
ATOM 1542 O O . ARG A 1 187 ? 14.156 -14.303 -13.682 1.00 78.31 187 ARG A O 1
ATOM 1549 N N . ASN A 1 188 ? 13.692 -12.427 -12.506 1.00 67.94 188 ASN A N 1
ATOM 1550 C CA . ASN A 1 188 ? 14.716 -11.573 -13.101 1.00 67.94 188 ASN A CA 1
ATOM 1551 C C . ASN A 1 188 ? 15.254 -10.555 -12.070 1.00 67.94 188 ASN A C 1
ATOM 1553 O O . ASN A 1 188 ? 14.663 -9.483 -11.921 1.00 67.94 188 ASN A O 1
ATOM 1557 N N . PRO A 1 189 ? 16.349 -10.864 -11.353 1.00 61.03 189 PRO A N 1
ATOM 1558 C CA . PRO A 1 189 ? 16.887 -9.988 -10.306 1.00 61.03 189 PRO A CA 1
ATOM 1559 C C . PRO A 1 189 ? 17.602 -8.740 -10.854 1.00 61.03 189 PRO A C 1
ATOM 1561 O O . PRO A 1 189 ? 17.588 -7.698 -10.195 1.00 61.03 189 PRO A O 1
ATOM 1564 N N . ASP A 1 190 ? 18.165 -8.840 -12.063 1.00 59.94 190 ASP A N 1
ATOM 1565 C CA . ASP A 1 190 ? 18.985 -7.800 -12.703 1.00 59.94 190 ASP A CA 1
ATOM 1566 C C . ASP A 1 190 ? 18.213 -6.917 -13.682 1.00 59.94 190 ASP A C 1
ATOM 1568 O O . ASP A 1 190 ? 18.809 -6.085 -14.361 1.00 59.94 190 ASP A O 1
ATOM 1572 N N . LEU A 1 191 ? 16.892 -7.079 -13.782 1.00 51.94 191 LEU A N 1
ATOM 1573 C CA . LEU A 1 191 ? 16.100 -6.197 -14.624 1.00 51.94 191 LEU A CA 1
ATOM 1574 C C . LEU A 1 191 ? 15.865 -4.862 -13.888 1.00 51.94 191 LEU A C 1
ATOM 1576 O O . LEU A 1 191 ? 15.045 -4.829 -12.964 1.00 51.94 191 LEU A O 1
ATOM 1580 N N . PRO A 1 192 ? 16.473 -3.728 -14.302 1.00 52.91 192 PRO A N 1
ATOM 1581 C CA . PRO A 1 192 ? 15.767 -2.458 -14.177 1.00 52.91 192 PRO A CA 1
ATOM 1582 C C . PRO A 1 192 ? 14.412 -2.663 -14.866 1.00 52.91 192 PRO A C 1
ATOM 1584 O O . PRO A 1 192 ? 14.319 -3.410 -15.838 1.00 52.91 192 PRO A O 1
ATOM 1587 N N . ASN A 1 193 ? 13.338 -2.108 -14.317 1.00 51.78 193 ASN A N 1
ATOM 1588 C CA . ASN A 1 193 ? 11.961 -2.529 -14.599 1.00 51.78 193 ASN A CA 1
ATOM 1589 C C . ASN A 1 193 ? 11.446 -2.175 -16.025 1.00 51.78 193 ASN A C 1
ATOM 1591 O O . ASN A 1 193 ? 10.304 -1.755 -16.181 1.00 51.78 193 ASN A O 1
ATOM 1595 N N . SER A 1 194 ? 12.264 -2.303 -17.073 1.00 45.62 194 SER A N 1
ATOM 1596 C CA . SER A 1 194 ? 11.973 -1.885 -18.445 1.00 45.62 194 SER A CA 1
ATOM 1597 C C . SER A 1 194 ? 12.122 -2.968 -19.518 1.00 45.62 194 SER A C 1
ATOM 1599 O O . SER A 1 194 ? 11.620 -2.746 -20.616 1.00 45.62 194 SER A O 1
ATOM 1601 N N . ASP A 1 195 ? 12.722 -4.133 -19.251 1.00 48.78 195 ASP A N 1
ATOM 1602 C CA . ASP A 1 195 ? 13.117 -5.014 -20.368 1.00 48.78 195 ASP A CA 1
ATOM 1603 C C . ASP A 1 195 ? 12.238 -6.233 -20.662 1.00 48.78 195 ASP A C 1
ATOM 1605 O O . ASP A 1 195 ? 12.363 -6.845 -21.720 1.00 48.78 195 ASP A O 1
ATOM 1609 N N . THR A 1 196 ? 11.288 -6.622 -19.814 1.00 48.50 196 THR A N 1
ATOM 1610 C CA . THR A 1 196 ? 10.602 -7.903 -20.058 1.00 48.50 196 THR A CA 1
ATOM 1611 C C . THR A 1 196 ? 9.237 -7.746 -20.706 1.00 48.50 196 THR A C 1
ATOM 1613 O O . THR A 1 196 ? 8.186 -7.736 -20.072 1.00 48.50 196 THR A O 1
ATOM 1616 N N . LYS A 1 197 ? 9.282 -7.772 -22.042 1.00 48.66 197 LYS A N 1
ATOM 1617 C CA . LYS A 1 197 ? 8.678 -8.829 -22.888 1.00 48.66 197 LYS A CA 1
ATOM 1618 C C . LYS A 1 197 ? 7.850 -8.299 -24.060 1.00 48.66 197 LYS A C 1
ATOM 1620 O O . LYS A 1 197 ? 7.673 -9.005 -25.040 1.00 48.66 197 LYS A O 1
ATOM 1625 N N . ARG A 1 198 ? 7.364 -7.055 -24.000 1.00 39.81 198 ARG A N 1
ATOM 1626 C CA . ARG A 1 198 ? 6.370 -6.542 -24.967 1.00 39.81 198 ARG A CA 1
ATOM 1627 C C . ARG A 1 198 ? 6.905 -5.621 -26.064 1.00 39.81 198 ARG A C 1
ATOM 1629 O O . ARG A 1 198 ? 6.230 -5.470 -27.075 1.00 39.81 198 ARG A O 1
ATOM 1636 N N . MET A 1 199 ? 8.092 -5.032 -25.906 1.00 44.69 199 MET A N 1
ATOM 1637 C CA . MET A 1 199 ? 8.679 -4.217 -26.980 1.00 44.69 199 MET A CA 1
ATOM 1638 C C . MET A 1 199 ? 9.412 -5.022 -28.073 1.00 44.69 199 MET A C 1
ATOM 1640 O O . MET A 1 199 ? 9.554 -4.471 -29.155 1.00 44.69 199 MET A O 1
ATOM 1644 N N . ARG A 1 200 ? 9.825 -6.294 -27.893 1.00 46.22 200 ARG A N 1
ATOM 1645 C CA . ARG A 1 200 ? 10.554 -7.033 -28.961 1.00 46.22 200 ARG A CA 1
ATOM 1646 C C . ARG A 1 200 ? 9.879 -8.273 -29.549 1.00 46.22 200 ARG A C 1
ATOM 1648 O O . ARG A 1 200 ? 10.126 -8.533 -30.718 1.00 46.22 200 ARG A O 1
ATOM 1655 N N . ASP A 1 201 ? 8.945 -8.943 -28.881 1.00 49.03 201 ASP A N 1
ATOM 1656 C CA . ASP A 1 201 ? 8.131 -9.936 -29.612 1.00 49.03 201 ASP A CA 1
ATOM 1657 C C . ASP A 1 201 ? 7.309 -9.255 -30.742 1.00 49.03 201 ASP A C 1
ATOM 1659 O O . ASP A 1 201 ? 6.980 -9.855 -31.762 1.00 49.03 201 ASP A O 1
ATOM 1663 N N . ASN A 1 202 ? 7.058 -7.945 -30.628 1.00 42.97 202 ASN A N 1
ATOM 1664 C CA . ASN A 1 202 ? 6.522 -7.139 -31.726 1.00 42.97 202 ASN A CA 1
ATOM 1665 C C . ASN A 1 202 ? 7.565 -6.759 -32.792 1.00 42.97 202 ASN A C 1
ATOM 1667 O O . ASN A 1 202 ? 7.168 -6.536 -33.924 1.00 42.97 202 ASN A O 1
ATOM 1671 N N . LEU A 1 203 ? 8.869 -6.741 -32.485 1.00 45.41 203 LEU A N 1
ATOM 1672 C CA . LEU A 1 203 ? 9.918 -6.639 -33.510 1.00 45.41 203 LEU A CA 1
ATOM 1673 C C . LEU A 1 203 ? 10.043 -7.962 -34.292 1.00 45.41 203 LEU A C 1
ATOM 1675 O O . LEU A 1 203 ? 10.268 -7.929 -35.494 1.00 45.41 203 LEU A O 1
ATOM 1679 N N . SER A 1 204 ? 9.811 -9.111 -33.641 1.00 47.22 204 SER A N 1
ATOM 1680 C CA . SER A 1 204 ? 9.731 -10.413 -34.323 1.00 47.22 204 SER A CA 1
ATOM 1681 C C . SER A 1 204 ? 8.453 -10.616 -35.149 1.00 47.22 204 SER A C 1
ATOM 1683 O O . SER A 1 204 ? 8.431 -11.500 -35.991 1.00 47.22 204 SER A O 1
ATOM 1685 N N . ASN A 1 205 ? 7.398 -9.811 -34.961 1.00 44.12 205 ASN A N 1
ATOM 1686 C CA . ASN A 1 205 ? 6.240 -9.803 -35.872 1.00 44.12 205 ASN A CA 1
ATOM 1687 C C . ASN A 1 205 ? 6.477 -8.909 -37.101 1.00 44.12 205 ASN A C 1
ATOM 1689 O O . ASN A 1 205 ? 5.976 -9.213 -38.180 1.00 44.12 205 ASN A O 1
ATOM 1693 N N . THR A 1 206 ? 7.294 -7.858 -36.986 1.00 47.88 206 THR A N 1
ATOM 1694 C CA . THR A 1 206 ? 7.713 -7.038 -38.138 1.00 47.88 206 THR A CA 1
ATOM 1695 C C . THR A 1 206 ? 8.620 -7.811 -39.115 1.00 47.88 206 THR A C 1
ATOM 1697 O O . THR A 1 206 ? 8.633 -7.525 -40.311 1.00 47.88 206 THR A O 1
ATOM 1700 N N . GLU A 1 207 ? 9.328 -8.841 -38.638 1.00 48.50 207 GLU A N 1
ATOM 1701 C CA . GLU A 1 207 ? 10.090 -9.802 -39.459 1.00 48.50 207 GLU A CA 1
ATOM 1702 C C . GLU A 1 207 ? 9.209 -10.844 -40.186 1.00 48.50 207 GLU A C 1
ATOM 1704 O O . GLU A 1 207 ? 9.707 -11.554 -41.056 1.00 48.50 207 GLU A O 1
ATOM 1709 N N . VAL A 1 208 ? 7.907 -10.940 -39.878 1.00 51.03 208 VAL A N 1
ATOM 1710 C CA . VAL A 1 208 ? 6.988 -11.923 -40.496 1.00 51.03 208 VAL A CA 1
ATOM 1711 C C . VAL A 1 208 ? 6.105 -11.302 -41.587 1.00 51.03 208 VAL A C 1
ATOM 1713 O O . VAL A 1 208 ? 5.674 -12.010 -42.490 1.00 51.03 208 VAL A O 1
ATOM 1716 N N . GLU A 1 209 ? 5.876 -9.985 -41.565 1.00 46.66 209 GLU A N 1
ATOM 1717 C CA . GLU A 1 209 ? 5.089 -9.273 -42.595 1.00 46.66 209 GLU A CA 1
ATOM 1718 C C . GLU A 1 209 ? 5.936 -8.639 -43.716 1.00 46.66 209 GLU A C 1
ATOM 1720 O O . GLU A 1 209 ? 5.382 -8.052 -44.643 1.00 46.66 209 GLU A O 1
ATOM 1725 N N . SER A 1 210 ? 7.268 -8.747 -43.662 1.00 47.81 210 SER A N 1
ATOM 1726 C CA . SER A 1 210 ? 8.178 -8.220 -44.698 1.00 47.81 210 SER A CA 1
ATOM 1727 C C . SER A 1 210 ? 8.704 -9.278 -45.688 1.00 47.81 210 SER A C 1
ATOM 1729 O O . SER A 1 210 ? 9.618 -8.980 -46.459 1.00 47.81 210 SER A O 1
ATOM 1731 N N . PHE A 1 211 ? 8.102 -10.477 -45.701 1.00 44.91 211 PHE A N 1
ATOM 1732 C CA . PHE A 1 211 ? 8.311 -11.540 -46.699 1.00 44.91 211 PHE A CA 1
ATOM 1733 C C . PHE A 1 211 ? 7.165 -11.629 -47.711 1.00 44.91 211 PHE A C 1
ATOM 1735 O O . PHE A 1 211 ? 5.991 -11.533 -47.290 1.00 44.91 211 PHE A O 1
#